Protein AF-A0A371QXQ5-F1 (afdb_monomer)

Nearest PDB structures (foldseek):
  4ghb-assembly1_B  TM=2.902E-01  e=1.988E-01  Bacteroides uniformis ATCC 8492
  3lk3-assembly1_A  TM=5.588E-01  e=7.566E+00  Gallus gallus
  3aae-assembly1_A  TM=5.038E-01  e=5.877E+00  Gallus gallus
  4mee-assembly1_A  TM=1.705E-01  e=3.295E-01  Escherichia coli
  4fso-assembly1_A  TM=1.965E-01  e=2.249E+00  Pseudomonas aeruginosa PAO1

pLDDT: mean 83.43, std 13.78, range [42.0, 98.06]

Foldseek 3Di:
DDQQDALAFDAWKWKKKKDWFDDPFWTKIKIKIWGWAADPQHIKIKIKIWMWIQGPNDIDIWIKIWIWGQHRLWIATQWMDTPPDIGGRGDIDQQPDPCQVVCLRRRSCLSVDDAQDKDKDKDKDWDADDPPVDGFIKIKIKMKIKTWHNDWDADDDPQRTWIWIKMWMWMWMATPVVRDIDTAAIKIKIFTAPPSRHTAKMFIDHHPDPHGSMMMGTPDID

Structure (mmCIF, N/CA/C/O backbone):
data_AF-A0A371QXQ5-F1
#
_entry.id   AF-A0A371QXQ5-F1
#
loop_
_atom_site.group_PDB
_atom_site.id
_atom_site.type_symbol
_atom_site.label_atom_id
_atom_site.label_alt_id
_atom_site.label_comp_id
_atom_site.label_asym_id
_atom_site.label_entity_id
_atom_site.label_seq_id
_atom_site.pdbx_PDB_ins_code
_atom_site.Cartn_x
_atom_site.Cartn_y
_atom_site.Cartn_z
_atom_site.occupancy
_atom_site.B_iso_or_equiv
_atom_site.auth_seq_id
_atom_site.auth_comp_id
_atom_site.auth_asym_id
_atom_site.auth_atom_id
_atom_site.pdbx_PDB_model_num
ATOM 1 N N . MET A 1 1 ? -6.451 6.568 27.702 1.00 42.00 1 MET A N 1
ATOM 2 C CA . MET A 1 1 ? -5.611 5.758 26.798 1.00 42.00 1 MET A CA 1
ATOM 3 C C . MET A 1 1 ? -6.518 5.346 25.650 1.00 42.00 1 MET A C 1
ATOM 5 O O . MET A 1 1 ? -7.451 4.596 25.894 1.00 42.00 1 MET A O 1
ATOM 9 N N . GLU A 1 2 ? -6.388 5.963 24.472 1.00 45.50 2 GLU A N 1
ATOM 10 C CA . GLU A 1 2 ? -7.263 5.625 23.336 1.00 45.50 2 GLU A CA 1
ATOM 11 C C . GLU A 1 2 ? -6.944 4.212 22.843 1.00 45.50 2 GLU A C 1
ATOM 13 O O . GLU A 1 2 ? -5.775 3.874 22.655 1.00 45.50 2 GLU A O 1
ATOM 18 N N . LEU A 1 3 ? -7.980 3.392 22.652 1.00 49.66 3 LEU A N 1
ATOM 19 C CA . LEU A 1 3 ? -7.846 2.043 22.115 1.00 49.66 3 LEU A CA 1
ATOM 20 C C . LEU A 1 3 ? -7.380 2.147 20.653 1.00 49.66 3 LEU A C 1
ATOM 22 O O . LEU A 1 3 ? -8.140 2.547 19.771 1.00 49.66 3 LEU A O 1
ATOM 26 N N . VAL A 1 4 ? -6.113 1.831 20.403 1.00 65.75 4 VAL A N 1
ATOM 27 C CA . VAL A 1 4 ? -5.584 1.651 19.047 1.00 65.75 4 VAL A CA 1
ATOM 28 C C . VAL A 1 4 ? -6.158 0.336 18.520 1.00 65.75 4 VAL A C 1
ATOM 30 O O . VAL A 1 4 ? -6.081 -0.680 19.213 1.00 65.75 4 VAL A O 1
ATOM 33 N N . ARG A 1 5 ? -6.784 0.351 17.335 1.00 77.44 5 ARG A N 1
ATOM 34 C CA . ARG A 1 5 ? -7.347 -0.876 16.747 1.00 77.44 5 ARG A CA 1
ATOM 35 C C . ARG A 1 5 ? -6.220 -1.858 16.445 1.00 77.44 5 ARG A C 1
ATOM 37 O O . ARG A 1 5 ? -5.103 -1.450 16.144 1.00 77.44 5 ARG A O 1
ATOM 44 N N . GLU A 1 6 ? -6.512 -3.149 16.478 1.00 81.25 6 GLU A N 1
ATOM 45 C CA . GLU A 1 6 ? -5.551 -4.145 16.015 1.00 81.25 6 GLU A CA 1
ATOM 46 C C . GLU A 1 6 ? -5.460 -4.121 14.477 1.00 81.25 6 GLU A C 1
ATOM 48 O O . GLU A 1 6 ? -6.477 -4.093 13.778 1.00 81.25 6 GLU A O 1
ATOM 53 N N . LEU A 1 7 ? -4.243 -4.137 13.935 1.00 82.69 7 LEU A N 1
ATOM 54 C CA . LEU A 1 7 ? -3.959 -4.416 12.536 1.00 82.69 7 LEU A CA 1
ATOM 55 C C . LEU A 1 7 ? -4.163 -5.913 12.307 1.00 82.69 7 LEU A C 1
ATOM 57 O O . LEU A 1 7 ? -3.250 -6.723 12.463 1.00 82.69 7 LEU A O 1
ATOM 61 N N . LYS A 1 8 ? -5.391 -6.258 11.936 1.00 87.00 8 LYS A N 1
ATOM 62 C CA . LYS A 1 8 ? -5.814 -7.621 11.639 1.00 87.00 8 LYS A CA 1
ATOM 63 C C . LYS A 1 8 ? -6.223 -7.712 10.164 1.00 87.00 8 LYS A C 1
ATOM 65 O O . LYS A 1 8 ? -7.371 -7.392 9.854 1.00 87.00 8 LYS A O 1
ATOM 70 N N . PRO A 1 9 ? -5.307 -8.101 9.256 1.00 88.81 9 PRO A N 1
ATOM 71 C CA . PRO A 1 9 ? -5.607 -8.242 7.836 1.00 88.81 9 PRO A CA 1
ATOM 72 C C . PRO A 1 9 ? -6.794 -9.179 7.613 1.00 88.81 9 PRO A C 1
ATOM 74 O O . PRO A 1 9 ? -6.905 -10.230 8.252 1.00 88.81 9 PRO A O 1
ATOM 77 N N . ARG A 1 10 ? -7.681 -8.818 6.687 1.00 91.56 10 ARG A N 1
ATOM 78 C CA . ARG A 1 10 ? -8.771 -9.703 6.283 1.00 91.56 10 ARG A CA 1
ATOM 79 C C . ARG A 1 10 ? -8.205 -10.805 5.386 1.00 91.56 10 ARG A C 1
ATOM 81 O O . ARG A 1 10 ? -7.589 -10.512 4.365 1.00 91.56 10 ARG A O 1
ATOM 88 N N . LEU A 1 11 ? -8.438 -12.061 5.762 1.00 94.62 11 LEU A N 1
ATOM 89 C CA . LEU A 1 11 ? -8.055 -13.220 4.951 1.00 94.62 11 LEU A CA 1
ATOM 90 C C . LEU A 1 11 ? -8.716 -13.161 3.575 1.00 94.62 11 LEU A C 1
ATOM 92 O O . LEU A 1 11 ? -9.830 -12.649 3.460 1.00 94.62 11 LEU A O 1
ATOM 96 N N . GLY A 1 12 ? -8.039 -13.712 2.576 1.00 95.12 12 GLY A N 1
ATOM 97 C CA . GLY A 1 12 ? -8.582 -13.819 1.230 1.00 95.12 12 GLY A CA 1
ATOM 98 C C . GLY A 1 12 ? -7.596 -13.418 0.150 1.00 95.12 12 GLY A C 1
ATOM 99 O O . GLY A 1 12 ? -6.404 -13.204 0.393 1.00 95.12 12 GLY A O 1
ATOM 100 N N . TYR A 1 13 ? -8.139 -13.319 -1.053 1.00 96.88 13 TYR A N 1
ATOM 101 C CA . TYR A 1 13 ? -7.414 -12.954 -2.258 1.00 96.88 13 TYR A CA 1
ATOM 102 C C . TYR A 1 13 ? -7.872 -11.578 -2.728 1.00 96.88 13 TYR A C 1
ATOM 104 O O . TYR A 1 13 ? -9.068 -11.295 -2.718 1.00 96.88 13 TYR A O 1
ATOM 112 N N . TYR A 1 14 ? -6.936 -10.719 -3.130 1.00 97.50 14 TYR A N 1
ATOM 113 C CA . TYR A 1 14 ? -7.230 -9.349 -3.553 1.00 97.50 14 TYR A CA 1
ATOM 114 C C . TYR A 1 14 ? -6.420 -8.988 -4.787 1.00 97.50 14 TYR A C 1
ATOM 116 O O . TYR A 1 14 ? -5.207 -9.190 -4.820 1.00 97.50 14 TYR A O 1
ATOM 124 N N . VAL A 1 15 ? -7.071 -8.388 -5.775 1.00 97.50 15 VAL A N 1
ATOM 125 C CA . VAL A 1 15 ? -6.422 -7.928 -7.001 1.00 97.50 15 VAL A CA 1
ATOM 126 C C . VAL A 1 15 ? -6.562 -6.428 -7.124 1.00 97.50 15 VAL A C 1
ATOM 128 O O . VAL A 1 15 ? -7.671 -5.889 -7.103 1.00 97.50 15 VAL A O 1
ATOM 131 N N . TYR A 1 16 ? -5.430 -5.775 -7.344 1.00 97.00 16 TYR A N 1
ATOM 132 C CA . TYR A 1 16 ? -5.349 -4.362 -7.644 1.00 97.00 16 TYR A CA 1
ATOM 133 C C . TYR A 1 16 ? -4.811 -4.116 -9.037 1.00 97.00 16 TYR A C 1
ATOM 135 O O . TYR A 1 16 ? -3.989 -4.879 -9.538 1.00 97.00 16 TYR A O 1
ATOM 143 N N . GLU A 1 17 ? -5.246 -3.015 -9.624 1.00 96.56 17 GLU A N 1
ATOM 144 C CA . GLU A 1 17 ? -4.855 -2.581 -10.957 1.00 96.56 17 GLU A CA 1
ATOM 145 C C . GLU A 1 17 ? -4.517 -1.093 -10.928 1.00 96.56 17 GLU A C 1
ATOM 147 O O . GLU A 1 17 ? -5.230 -0.297 -10.303 1.00 96.56 17 GLU A O 1
ATOM 152 N N . THR A 1 18 ? -3.436 -0.703 -11.599 1.00 94.62 18 THR A N 1
ATOM 153 C CA . THR A 1 18 ? -3.110 0.710 -11.805 1.00 94.62 18 THR A CA 1
ATOM 154 C C . THR A 1 18 ? -3.881 1.292 -12.994 1.00 94.62 18 THR A C 1
ATOM 156 O O . THR A 1 18 ? -4.227 0.607 -13.952 1.00 94.62 18 THR A O 1
ATOM 159 N N . SER A 1 19 ? -4.161 2.593 -12.979 1.00 93.06 19 SER A N 1
ATOM 160 C CA . SER A 1 19 ? -4.461 3.324 -14.213 1.00 93.06 19 SER A CA 1
ATOM 161 C C . SER A 1 19 ? -3.248 3.281 -15.145 1.00 93.06 19 SER A C 1
ATOM 163 O O . SER A 1 19 ? -2.126 3.300 -14.646 1.00 93.06 19 SER A O 1
ATOM 165 N N . LEU A 1 20 ? -3.451 3.327 -16.469 1.00 91.75 20 LEU A N 1
ATOM 166 C CA . LEU A 1 20 ? -2.345 3.403 -17.43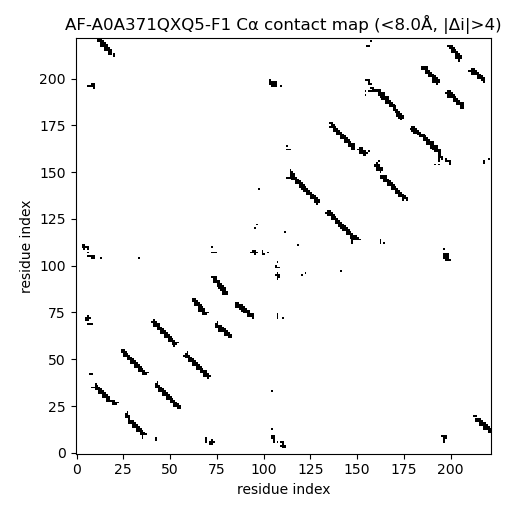3 1.00 91.75 20 LEU A CA 1
ATOM 167 C C . LEU A 1 20 ? -1.375 4.540 -17.081 1.00 91.75 20 LEU A C 1
ATOM 169 O O . LEU A 1 20 ? -1.741 5.717 -17.099 1.00 91.75 20 LEU A O 1
ATOM 173 N N . ILE A 1 21 ? -0.132 4.168 -16.801 1.00 88.56 21 ILE A N 1
ATOM 174 C CA . ILE A 1 21 ? 0.974 5.068 -16.505 1.00 88.56 21 ILE A CA 1
ATOM 175 C C . ILE A 1 21 ? 1.607 5.446 -17.840 1.00 88.56 21 ILE A C 1
ATOM 177 O O . ILE A 1 21 ? 2.048 4.587 -18.603 1.00 88.56 21 ILE A O 1
ATOM 181 N N . ARG A 1 22 ? 1.620 6.741 -18.154 1.00 87.00 22 ARG A N 1
ATOM 182 C CA . ARG A 1 22 ? 2.258 7.250 -19.373 1.00 87.00 22 ARG A CA 1
ATOM 183 C C . ARG A 1 22 ? 3.767 7.328 -19.157 1.00 87.00 22 ARG A C 1
ATOM 185 O O . ARG A 1 22 ? 4.214 7.976 -18.214 1.00 87.00 22 ARG A O 1
ATOM 192 N N . LEU A 1 23 ? 4.523 6.685 -20.040 1.00 84.75 23 LEU A N 1
ATOM 193 C CA . LEU A 1 23 ? 5.973 6.819 -20.143 1.00 84.75 23 LEU A CA 1
ATOM 194 C C . LEU A 1 23 ? 6.307 7.799 -21.277 1.00 84.75 23 LEU A C 1
ATOM 196 O O . LEU A 1 23 ? 5.422 8.207 -22.031 1.00 84.75 23 LEU A O 1
ATOM 200 N N . ALA A 1 24 ? 7.577 8.187 -21.402 1.00 86.56 24 ALA A N 1
ATOM 201 C CA . ALA A 1 24 ? 8.019 9.067 -22.488 1.00 86.56 24 ALA A CA 1
ATOM 202 C C . ALA A 1 24 ? 7.837 8.421 -23.878 1.00 86.56 24 ALA A C 1
ATOM 204 O O . ALA A 1 24 ? 7.519 9.107 -24.845 1.00 86.56 24 ALA A O 1
ATOM 205 N N . ASP A 1 25 ? 8.004 7.104 -23.949 1.00 89.00 25 ASP A N 1
ATOM 206 C CA . ASP A 1 25 ? 8.081 6.262 -25.148 1.00 89.00 25 ASP A CA 1
ATOM 207 C C . ASP A 1 25 ? 7.086 5.085 -25.114 1.00 89.00 25 ASP A C 1
ATOM 209 O O . ASP A 1 25 ? 7.159 4.149 -25.912 1.00 89.00 25 ASP A O 1
ATOM 213 N N . GLY A 1 26 ? 6.119 5.117 -24.194 1.00 91.38 26 GLY A N 1
ATOM 214 C CA . GLY A 1 26 ? 5.245 3.974 -23.990 1.00 91.38 26 GLY A CA 1
ATOM 215 C C . GLY A 1 26 ? 4.162 4.151 -22.941 1.00 91.38 26 GLY A C 1
ATOM 216 O O . GLY A 1 26 ? 3.843 5.251 -22.477 1.00 91.38 26 GLY A O 1
ATOM 217 N N . VAL A 1 27 ? 3.573 3.023 -22.566 1.00 93.56 27 VAL A N 1
ATOM 218 C CA . VAL A 1 27 ? 2.611 2.928 -21.469 1.00 93.56 27 VAL A CA 1
ATOM 219 C C . VAL A 1 27 ? 2.942 1.743 -20.584 1.00 93.56 27 VAL A C 1
ATOM 221 O O . VAL A 1 27 ? 3.387 0.703 -21.062 1.00 93.56 27 VAL A O 1
ATOM 224 N N . MET A 1 28 ? 2.687 1.903 -19.294 1.00 92.88 28 MET A N 1
ATOM 225 C CA . MET A 1 28 ? 2.824 0.853 -18.301 1.00 92.88 28 MET A CA 1
ATOM 226 C C . MET A 1 28 ? 1.505 0.647 -17.570 1.00 92.88 28 MET A C 1
ATOM 228 O O . MET A 1 28 ? 0.726 1.576 -17.358 1.00 92.88 28 MET A O 1
ATOM 232 N N . TYR A 1 29 ? 1.269 -0.590 -17.180 1.00 93.25 29 TYR A N 1
ATOM 233 C CA . TYR A 1 29 ? 0.157 -1.001 -16.353 1.00 93.25 29 TYR A CA 1
ATOM 234 C C . TYR A 1 29 ? 0.640 -2.085 -15.391 1.00 93.25 29 TYR A C 1
ATOM 236 O O . TYR A 1 29 ? 1.477 -2.911 -15.756 1.00 93.25 29 TYR A O 1
ATOM 244 N N . GLU A 1 30 ? 0.123 -2.092 -14.167 1.00 94.12 30 GLU A N 1
ATOM 245 C CA . GLU A 1 30 ? 0.499 -3.079 -13.164 1.00 94.12 30 GLU A CA 1
ATOM 246 C C . GLU A 1 30 ? -0.724 -3.735 -12.536 1.00 94.12 30 GLU A C 1
ATOM 248 O O . GLU A 1 30 ? -1.696 -3.061 -12.189 1.00 94.12 30 GLU A O 1
ATOM 253 N N . ARG A 1 31 ? -0.622 -5.049 -12.324 1.00 95.88 31 ARG A N 1
ATOM 254 C CA . ARG A 1 31 ? -1.603 -5.867 -11.611 1.00 95.88 31 ARG A CA 1
ATOM 255 C C . ARG A 1 31 ? -0.966 -6.457 -10.364 1.00 95.88 31 ARG A C 1
ATOM 257 O O . ARG A 1 31 ? 0.036 -7.161 -10.453 1.00 95.88 31 ARG A O 1
ATOM 264 N N . TRP A 1 32 ? -1.529 -6.162 -9.202 1.00 94.88 32 TRP A N 1
ATOM 265 C CA . TRP A 1 32 ? -0.974 -6.561 -7.916 1.00 94.88 32 TRP A CA 1
ATOM 266 C C . TRP A 1 32 ? -1.918 -7.562 -7.270 1.00 94.88 32 TRP A C 1
ATOM 268 O O . TRP A 1 32 ? -3.076 -7.258 -6.997 1.00 94.88 32 TRP A O 1
ATOM 278 N N . VAL A 1 33 ? -1.421 -8.762 -7.030 1.00 96.31 33 VAL A N 1
ATOM 279 C CA . VAL A 1 33 ? -2.199 -9.882 -6.520 1.00 96.31 33 VAL A CA 1
ATOM 280 C C . VAL A 1 33 ? -1.756 -10.177 -5.100 1.00 96.31 33 VAL A C 1
ATOM 282 O O . VAL A 1 33 ? -0.616 -10.569 -4.905 1.00 96.31 33 VAL A O 1
ATOM 285 N N . TYR A 1 34 ? -2.642 -10.020 -4.125 1.00 96.19 34 TYR A N 1
ATOM 286 C CA . TYR A 1 34 ? -2.383 -10.337 -2.726 1.00 96.19 34 TYR A CA 1
ATOM 287 C C . TYR A 1 34 ? -3.102 -11.616 -2.314 1.00 96.19 34 TYR A C 1
ATOM 289 O O . TYR A 1 34 ? -4.291 -11.778 -2.579 1.00 96.19 34 TYR A O 1
ATOM 297 N N . ASN A 1 35 ? -2.396 -12.472 -1.584 1.00 96.88 35 ASN A N 1
ATOM 298 C CA . ASN A 1 35 ? -2.952 -13.604 -0.860 1.00 96.88 35 ASN A CA 1
ATOM 299 C C . ASN A 1 35 ? -2.679 -13.421 0.635 1.00 96.88 35 ASN A C 1
ATOM 301 O O . ASN A 1 35 ? -1.523 -13.319 1.047 1.00 96.88 35 ASN A O 1
ATOM 305 N N . VAL A 1 36 ? -3.739 -13.362 1.438 1.00 96.06 36 VAL A N 1
ATOM 306 C CA . VAL A 1 36 ? -3.671 -13.141 2.884 1.00 96.06 36 VAL A CA 1
ATOM 307 C C . VAL A 1 36 ? -4.122 -14.404 3.602 1.00 96.06 36 VAL A C 1
ATOM 309 O O . VAL A 1 36 ? -5.290 -14.794 3.534 1.00 96.06 36 VAL A O 1
ATOM 312 N N . THR A 1 37 ? -3.202 -15.019 4.339 1.00 96.31 37 THR A N 1
ATOM 313 C CA . THR A 1 37 ? -3.430 -16.269 5.069 1.00 96.31 37 THR A CA 1
ATOM 314 C C . THR A 1 37 ? -3.096 -16.112 6.549 1.00 96.31 37 THR A C 1
ATOM 316 O O . THR A 1 37 ? -2.325 -15.237 6.945 1.00 96.31 37 THR A O 1
ATOM 319 N N . LYS A 1 38 ? -3.703 -16.948 7.395 1.00 94.94 38 LYS A N 1
ATOM 320 C CA . LYS A 1 38 ? -3.381 -17.007 8.823 1.00 94.94 38 LYS A CA 1
ATOM 321 C C . LYS A 1 38 ? -2.300 -18.058 9.054 1.00 94.94 38 LYS A C 1
ATOM 323 O O . LYS A 1 38 ? -2.403 -19.158 8.520 1.00 94.94 38 LYS A O 1
ATOM 328 N N . THR A 1 39 ? -1.318 -17.735 9.883 1.00 91.81 39 THR A N 1
ATOM 329 C CA . THR A 1 39 ? -0.274 -18.659 10.342 1.00 91.81 39 THR A CA 1
ATOM 330 C C . THR A 1 39 ? -0.288 -18.736 11.870 1.00 91.81 39 THR A C 1
ATOM 332 O O . THR A 1 39 ? -0.966 -17.946 12.532 1.00 91.81 39 THR A O 1
ATOM 335 N N . ASP A 1 40 ? 0.473 -19.665 12.452 1.00 85.94 40 ASP A N 1
ATOM 336 C CA . ASP A 1 40 ? 0.574 -19.806 13.914 1.00 85.94 40 ASP A CA 1
ATOM 337 C C . ASP A 1 40 ? 1.143 -18.546 14.595 1.00 85.94 40 ASP A C 1
ATOM 339 O O . ASP A 1 40 ? 0.841 -18.269 15.754 1.00 85.94 40 ASP A O 1
ATOM 343 N N . GLY A 1 41 ? 1.936 -17.755 13.862 1.00 82.25 41 GLY A N 1
ATOM 344 C CA . GLY A 1 41 ? 2.579 -16.535 14.352 1.00 82.25 41 GLY A CA 1
ATOM 345 C C . GLY A 1 41 ? 1.868 -15.225 13.999 1.00 82.25 41 GLY A C 1
ATOM 346 O O . GLY A 1 41 ? 2.333 -14.176 14.432 1.00 82.25 41 GLY A O 1
ATOM 347 N N . GLY A 1 42 ? 0.780 -15.243 13.219 1.00 90.81 42 GLY A N 1
ATOM 348 C CA . GLY A 1 42 ? 0.106 -14.024 12.758 1.00 90.81 42 GLY A CA 1
ATOM 349 C C . GLY A 1 42 ? -0.579 -14.191 11.402 1.00 90.81 42 GLY A C 1
ATOM 350 O O . GLY A 1 42 ? -1.331 -15.142 11.186 1.00 90.81 42 GLY A O 1
ATOM 351 N N . TYR A 1 43 ? -0.340 -13.248 10.489 1.00 93.19 43 TYR A N 1
ATOM 352 C CA . TYR A 1 43 ? -0.865 -13.285 9.120 1.00 93.19 43 TYR A CA 1
ATOM 353 C C . TYR A 1 43 ? 0.281 -13.221 8.119 1.00 93.19 43 TYR A C 1
ATOM 355 O O . TYR A 1 43 ? 1.083 -12.293 8.185 1.00 93.19 43 TYR A O 1
ATOM 363 N N . SER A 1 44 ? 0.342 -14.171 7.188 1.00 94.06 44 SER A N 1
ATOM 364 C CA . SER A 1 44 ? 1.229 -14.078 6.026 1.00 94.06 44 SER A CA 1
ATOM 365 C C . SER A 1 44 ? 0.488 -13.366 4.899 1.00 94.06 44 SER A C 1
ATOM 367 O O . SER A 1 44 ? -0.676 -13.667 4.611 1.00 94.06 44 SER A O 1
ATOM 369 N N . VAL A 1 45 ? 1.155 -12.396 4.285 1.00 93.69 45 VAL A N 1
ATOM 370 C CA . VAL A 1 45 ? 0.674 -11.689 3.105 1.00 93.69 45 VAL A CA 1
ATOM 371 C C . VAL A 1 45 ? 1.693 -11.896 2.002 1.00 93.69 45 VAL A C 1
ATOM 373 O O . VAL A 1 45 ? 2.833 -11.468 2.131 1.00 93.69 45 VAL A O 1
ATOM 376 N N . VAL A 1 46 ? 1.280 -12.516 0.906 1.00 94.25 46 VAL A N 1
ATOM 377 C CA . VAL A 1 46 ? 2.114 -12.672 -0.288 1.00 94.25 46 VAL A CA 1
ATOM 378 C C . VAL A 1 46 ? 1.545 -11.782 -1.378 1.00 94.25 46 VAL A C 1
ATOM 380 O O . VAL A 1 46 ? 0.360 -11.893 -1.691 1.00 94.25 46 VAL A O 1
ATOM 383 N N . ARG A 1 47 ? 2.366 -10.908 -1.965 1.00 93.31 47 ARG A N 1
ATOM 384 C CA . ARG A 1 47 ? 2.013 -10.137 -3.161 1.00 93.31 47 ARG A CA 1
ATOM 385 C C . ARG A 1 47 ? 2.782 -10.662 -4.353 1.00 93.31 47 ARG A C 1
ATOM 387 O O . ARG A 1 47 ? 4.002 -10.744 -4.303 1.00 93.31 47 ARG A O 1
ATOM 394 N N . THR A 1 48 ? 2.089 -10.893 -5.456 1.00 94.12 48 THR A N 1
ATOM 395 C CA . THR A 1 48 ? 2.696 -10.988 -6.780 1.00 94.12 48 THR A CA 1
ATOM 396 C C . THR A 1 48 ? 2.363 -9.727 -7.566 1.00 94.12 48 THR A C 1
ATOM 398 O O . THR A 1 48 ? 1.197 -9.438 -7.836 1.00 94.12 48 THR A O 1
ATOM 401 N N . LEU A 1 49 ? 3.386 -8.955 -7.907 1.00 92.44 49 LEU A N 1
ATOM 402 C CA . LEU A 1 49 ? 3.304 -7.796 -8.783 1.00 92.44 49 LEU A CA 1
ATOM 403 C C . LEU A 1 49 ? 3.579 -8.247 -10.215 1.00 92.44 49 LEU A C 1
ATOM 405 O O . LEU A 1 49 ? 4.637 -8.811 -10.476 1.00 92.44 49 LEU A O 1
ATOM 409 N N . TYR A 1 50 ? 2.658 -7.970 -11.130 1.00 93.38 50 TYR A N 1
ATOM 410 C CA . TYR A 1 50 ? 2.855 -8.109 -12.568 1.00 93.38 50 TYR A CA 1
ATOM 411 C C . TYR A 1 50 ? 2.927 -6.720 -13.192 1.00 93.38 50 TYR A C 1
ATOM 413 O O . TYR A 1 50 ? 1.985 -5.940 -13.050 1.00 93.38 50 TYR A O 1
ATOM 421 N N . SER A 1 51 ? 4.007 -6.430 -13.909 1.00 91.81 51 SER A N 1
ATOM 422 C CA . SER A 1 51 ? 4.184 -5.174 -14.639 1.00 91.81 51 SER A CA 1
ATOM 423 C C . SER A 1 51 ? 4.178 -5.463 -16.136 1.00 91.81 51 SER A C 1
ATOM 425 O O . SER A 1 51 ? 4.950 -6.292 -16.618 1.00 91.81 51 SER A O 1
ATOM 427 N N . PHE A 1 52 ? 3.309 -4.772 -16.866 1.00 93.06 52 PHE A N 1
ATOM 428 C CA . PHE A 1 52 ? 3.153 -4.875 -18.313 1.00 93.06 52 PHE A CA 1
ATOM 429 C C . PHE A 1 52 ? 3.498 -3.525 -18.933 1.00 93.06 52 PHE A C 1
ATOM 431 O O . PHE A 1 52 ? 2.895 -2.506 -18.593 1.00 93.06 52 PHE A O 1
ATOM 438 N N . MET A 1 53 ? 4.461 -3.507 -19.844 1.00 93.06 53 MET A N 1
ATOM 439 C CA . MET A 1 53 ? 4.930 -2.299 -20.518 1.00 93.06 53 MET A CA 1
ATOM 440 C C . MET A 1 53 ? 4.840 -2.476 -22.027 1.00 93.06 53 MET A C 1
ATOM 442 O O . MET A 1 53 ? 5.264 -3.497 -22.560 1.00 93.06 53 MET A O 1
ATOM 446 N N . LEU A 1 54 ? 4.324 -1.462 -22.716 1.00 92.00 54 LEU A N 1
ATOM 447 C CA . LEU A 1 54 ? 4.372 -1.350 -24.168 1.00 92.00 54 LEU A CA 1
ATOM 448 C C . LEU A 1 54 ? 5.264 -0.162 -24.522 1.00 92.00 54 LEU A C 1
ATOM 450 O O . LEU A 1 54 ? 4.855 0.982 -24.323 1.00 92.00 54 LEU A O 1
ATOM 454 N N . ILE A 1 55 ? 6.461 -0.443 -25.032 1.00 90.69 55 ILE A N 1
ATOM 455 C CA . ILE A 1 55 ? 7.481 0.551 -25.399 1.00 90.69 55 ILE A CA 1
ATOM 456 C C . ILE A 1 55 ? 7.911 0.267 -26.835 1.00 90.69 55 ILE A C 1
ATOM 458 O O . ILE A 1 55 ? 8.182 -0.886 -27.174 1.00 90.69 55 ILE A O 1
ATOM 462 N N . ASP A 1 56 ? 7.915 1.287 -27.695 1.00 87.88 56 ASP A N 1
ATOM 463 C CA . ASP A 1 56 ? 8.292 1.164 -29.114 1.00 87.88 56 ASP A CA 1
ATOM 464 C C . ASP A 1 56 ? 7.601 -0.007 -29.850 1.00 87.88 56 ASP A C 1
ATOM 466 O O . ASP A 1 56 ? 8.193 -0.723 -30.661 1.00 87.88 56 ASP A O 1
ATOM 470 N N . GLY A 1 57 ? 6.325 -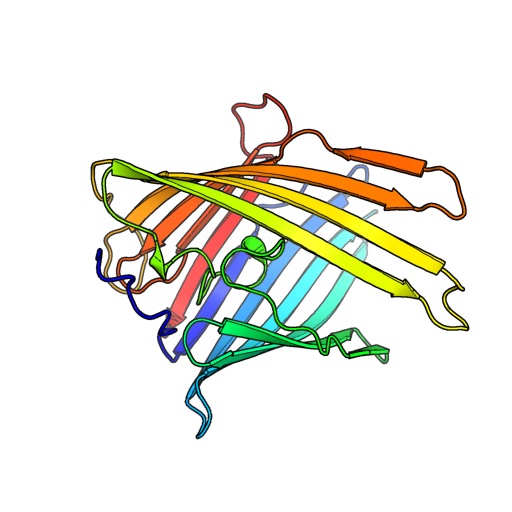0.249 -29.530 1.00 84.56 57 GLY A N 1
ATOM 471 C CA . GLY A 1 57 ? 5.529 -1.333 -30.119 1.00 84.56 57 GLY A CA 1
ATOM 472 C C . GLY A 1 57 ? 5.881 -2.744 -29.627 1.00 84.56 57 GLY A C 1
ATOM 473 O O . GLY A 1 57 ? 5.372 -3.719 -30.180 1.00 84.56 57 GLY A O 1
ATOM 474 N N . ARG A 1 58 ? 6.724 -2.880 -28.596 1.00 88.75 58 ARG A N 1
ATOM 475 C CA . ARG A 1 58 ? 7.109 -4.160 -27.986 1.00 88.75 58 ARG A CA 1
ATOM 476 C C . ARG A 1 58 ? 6.541 -4.293 -26.581 1.00 88.75 58 ARG A C 1
ATOM 478 O O . ARG A 1 58 ? 6.625 -3.367 -25.778 1.00 88.75 58 ARG A O 1
ATOM 485 N N . TRP A 1 59 ? 6.008 -5.474 -26.285 1.00 88.62 59 TRP A N 1
ATOM 486 C CA . TRP A 1 59 ? 5.577 -5.825 -24.938 1.00 88.62 59 TRP A CA 1
ATOM 487 C C . TRP A 1 59 ? 6.756 -6.329 -24.110 1.00 88.62 59 TRP A C 1
ATOM 489 O O . TRP A 1 59 ? 7.457 -7.258 -24.515 1.00 88.62 59 TRP A O 1
ATOM 499 N N . LEU A 1 60 ? 6.943 -5.725 -22.943 1.00 88.12 60 LEU A N 1
ATOM 500 C CA . LEU A 1 60 ? 7.863 -6.157 -21.902 1.00 88.12 60 LEU A CA 1
ATOM 501 C C . LEU A 1 60 ? 7.048 -6.483 -20.656 1.00 88.12 60 LEU A C 1
ATOM 503 O O . LEU A 1 60 ? 6.225 -5.679 -20.221 1.00 88.12 60 LEU A O 1
ATOM 507 N N . ASN A 1 61 ? 7.301 -7.652 -20.076 1.00 88.44 61 ASN A N 1
ATOM 508 C CA . ASN A 1 61 ? 6.595 -8.121 -18.893 1.00 88.44 61 ASN A CA 1
ATOM 509 C C . ASN A 1 61 ? 7.604 -8.417 -17.788 1.00 88.44 61 ASN A C 1
ATOM 511 O O . ASN A 1 61 ? 8.659 -8.997 -18.046 1.00 88.44 61 ASN A O 1
ATOM 515 N N . GLY A 1 62 ? 7.264 -8.038 -16.564 1.00 85.75 62 GLY A N 1
ATOM 516 C CA . GLY A 1 62 ? 8.039 -8.337 -15.370 1.00 85.75 62 GLY A CA 1
ATOM 517 C C . GLY A 1 62 ? 7.140 -8.854 -14.259 1.00 85.75 62 GLY A C 1
ATOM 518 O O . GLY A 1 62 ? 5.941 -8.568 -14.230 1.00 85.75 62 GLY A O 1
ATOM 519 N N . SER A 1 63 ? 7.729 -9.609 -13.337 1.00 91.00 63 SER A N 1
ATOM 520 C CA . SER A 1 63 ? 7.042 -10.029 -12.123 1.00 91.00 63 SER A CA 1
ATOM 521 C C . SER A 1 63 ? 7.954 -9.964 -10.910 1.00 91.00 63 SER A C 1
ATOM 523 O O . SER A 1 63 ? 9.116 -10.371 -10.990 1.00 91.00 63 SER A O 1
ATOM 525 N N . ALA A 1 64 ? 7.397 -9.526 -9.786 1.00 87.88 64 ALA A N 1
ATOM 526 C CA . ALA A 1 64 ? 8.037 -9.587 -8.482 1.00 87.88 64 ALA A CA 1
ATOM 527 C C . ALA A 1 64 ? 7.114 -10.268 -7.466 1.00 87.88 64 ALA A C 1
ATOM 529 O O . ALA A 1 64 ? 5.891 -10.148 -7.553 1.00 87.88 64 ALA A O 1
ATOM 530 N N . VAL A 1 65 ? 7.695 -10.990 -6.512 1.00 88.88 65 VAL A N 1
ATOM 531 C CA . VAL A 1 65 ? 6.970 -11.612 -5.402 1.00 88.88 65 VAL A CA 1
ATOM 532 C C . VAL A 1 65 ? 7.523 -11.087 -4.095 1.00 88.88 65 VAL A C 1
ATOM 534 O O . VAL A 1 65 ? 8.715 -11.208 -3.837 1.00 88.88 65 VAL A O 1
ATOM 537 N N . ASP A 1 66 ? 6.651 -10.557 -3.256 1.00 88.56 66 ASP A N 1
ATOM 538 C CA . ASP A 1 66 ? 6.993 -10.048 -1.938 1.00 88.56 66 ASP A CA 1
ATOM 539 C C . ASP A 1 66 ? 6.216 -10.815 -0.877 1.00 88.56 66 ASP A C 1
ATOM 541 O O . ASP A 1 66 ? 5.024 -11.086 -1.045 1.00 88.56 66 ASP A O 1
ATOM 545 N N . GLU A 1 67 ? 6.880 -11.135 0.227 1.00 88.62 67 GLU A N 1
ATOM 546 C CA . GLU A 1 67 ? 6.236 -11.760 1.377 1.00 88.62 67 GLU A CA 1
ATOM 547 C C . GLU A 1 67 ? 6.369 -10.879 2.616 1.00 88.62 67 GLU A C 1
ATOM 549 O O . GLU A 1 67 ? 7.470 -10.463 2.984 1.00 88.62 67 GLU A O 1
ATOM 554 N N . TRP A 1 68 ? 5.246 -10.634 3.287 1.00 89.00 68 TRP A N 1
ATOM 555 C CA . TRP A 1 68 ? 5.186 -9.967 4.580 1.00 89.00 68 TRP A CA 1
ATOM 556 C C . TRP A 1 68 ? 4.550 -10.859 5.635 1.00 89.00 68 TRP A C 1
ATOM 558 O O . TRP A 1 68 ? 3.676 -11.678 5.358 1.00 89.00 68 TRP A O 1
ATOM 568 N N . LEU A 1 69 ? 4.925 -10.602 6.881 1.00 88.94 69 LEU A N 1
ATOM 569 C CA . LEU A 1 69 ? 4.280 -1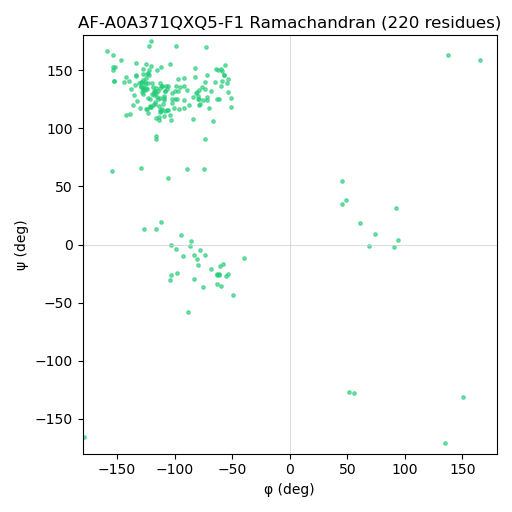1.141 8.062 1.00 88.94 69 LEU A CA 1
ATOM 570 C C . LEU A 1 69 ? 3.697 -9.994 8.892 1.00 88.94 69 LEU A C 1
ATOM 572 O O . LEU A 1 69 ? 4.379 -9.008 9.169 1.00 88.94 69 LEU A O 1
ATOM 576 N N . VAL A 1 70 ? 2.442 -10.126 9.316 1.00 88.19 70 VAL A N 1
ATOM 577 C CA . VAL A 1 70 ? 1.788 -9.196 10.242 1.00 88.19 70 VAL A CA 1
ATOM 578 C C . VAL A 1 70 ? 1.619 -9.874 11.598 1.00 88.19 70 VAL A C 1
ATOM 580 O O . VAL A 1 70 ? 0.868 -10.843 11.720 1.00 88.19 70 VAL A O 1
ATOM 583 N N . VAL A 1 71 ? 2.307 -9.354 12.618 1.00 86.94 71 VAL A N 1
ATOM 584 C CA . VAL A 1 71 ? 2.319 -9.885 13.994 1.00 86.94 71 VAL A CA 1
ATOM 585 C C . VAL A 1 71 ? 2.175 -8.732 14.978 1.00 86.94 71 VAL A C 1
ATOM 587 O O . VAL A 1 71 ? 2.943 -7.779 14.903 1.00 86.94 71 VAL A O 1
ATOM 590 N N . ASN A 1 72 ? 1.231 -8.804 15.921 1.00 82.31 72 ASN A N 1
ATOM 591 C CA . ASN A 1 72 ? 1.085 -7.826 17.012 1.00 82.31 72 ASN A CA 1
ATOM 592 C C . ASN A 1 72 ? 1.180 -6.354 16.543 1.00 82.31 72 ASN A C 1
ATOM 594 O O . ASN A 1 72 ? 2.021 -5.592 17.024 1.00 82.31 72 ASN A O 1
ATOM 598 N N . ASN A 1 73 ? 0.355 -5.950 15.571 1.00 79.38 73 ASN A N 1
ATOM 599 C CA . ASN A 1 73 ? 0.356 -4.600 14.971 1.00 79.38 73 ASN A CA 1
ATOM 600 C C . ASN A 1 73 ? 1.651 -4.175 14.262 1.00 79.38 73 ASN A C 1
ATOM 602 O O . ASN A 1 73 ? 1.866 -2.987 14.020 1.00 79.38 73 ASN A O 1
ATOM 606 N N . THR A 1 74 ? 2.503 -5.132 13.917 1.00 79.69 74 THR A N 1
ATOM 607 C CA . THR A 1 74 ? 3.780 -4.901 13.247 1.00 79.69 74 THR A CA 1
ATOM 608 C C . THR A 1 74 ? 3.776 -5.596 11.898 1.00 79.69 74 THR A C 1
ATOM 610 O O . THR A 1 74 ? 3.352 -6.746 11.805 1.00 79.69 74 THR A O 1
ATOM 613 N N . VAL A 1 75 ? 4.251 -4.903 10.864 1.00 82.56 75 VAL A N 1
ATOM 614 C CA . VAL A 1 75 ? 4.446 -5.471 9.528 1.00 82.56 75 VAL A CA 1
ATOM 615 C C . VAL A 1 75 ? 5.932 -5.763 9.358 1.00 82.56 75 VAL A C 1
ATOM 617 O O . VAL A 1 75 ? 6.785 -4.930 9.648 1.00 82.56 75 VAL A O 1
ATOM 620 N N . ILE A 1 76 ? 6.261 -6.964 8.916 1.00 81.44 76 ILE A N 1
ATOM 621 C CA . ILE A 1 76 ? 7.633 -7.401 8.680 1.00 81.44 76 ILE A CA 1
ATOM 622 C C . ILE A 1 76 ? 7.703 -7.793 7.216 1.00 81.44 76 ILE A C 1
ATOM 624 O O . ILE A 1 76 ? 6.989 -8.698 6.802 1.00 81.44 76 ILE A O 1
ATOM 628 N N . TRP A 1 77 ? 8.532 -7.117 6.430 1.00 80.81 77 TRP A N 1
ATOM 629 C CA . TRP A 1 77 ? 8.843 -7.579 5.081 1.00 80.81 77 TRP A CA 1
ATOM 630 C C . TRP A 1 77 ? 9.890 -8.682 5.207 1.00 80.81 77 TRP A C 1
ATOM 632 O O . TRP A 1 77 ? 10.897 -8.481 5.865 1.00 80.81 77 TRP A O 1
ATOM 642 N N . LEU A 1 78 ? 9.646 -9.869 4.663 1.00 80.88 78 LEU A N 1
ATOM 643 C CA . LEU A 1 78 ? 10.590 -10.981 4.765 1.00 80.88 78 LEU A CA 1
ATOM 644 C C . LEU A 1 78 ? 11.586 -10.936 3.609 1.00 80.88 78 LEU A C 1
ATOM 646 O O . LEU A 1 78 ? 12.799 -10.829 3.815 1.00 80.88 78 LEU A O 1
ATOM 650 N N . HIS A 1 79 ? 11.074 -10.979 2.383 1.00 75.69 79 HIS A N 1
ATOM 651 C CA . HIS A 1 79 ? 11.893 -10.936 1.182 1.00 75.69 79 HIS A CA 1
ATOM 652 C C . HIS A 1 79 ? 11.116 -10.475 -0.052 1.00 75.69 79 HIS A C 1
ATOM 654 O O . HIS A 1 79 ? 9.884 -10.447 -0.065 1.00 75.69 79 HIS A O 1
ATOM 660 N N . SER A 1 80 ? 11.873 -10.155 -1.099 1.00 82.12 80 SER A N 1
ATOM 661 C CA . SER A 1 80 ? 11.397 -9.868 -2.447 1.00 82.12 80 SER A CA 1
ATOM 662 C C . SER A 1 80 ? 12.144 -10.735 -3.458 1.00 82.12 80 SER A C 1
ATOM 664 O O . SER A 1 80 ? 13.366 -10.871 -3.381 1.00 82.12 80 SER A O 1
ATOM 666 N N . ILE A 1 81 ? 11.424 -11.335 -4.398 1.00 82.06 81 ILE A N 1
ATOM 667 C CA . ILE A 1 81 ? 11.965 -12.152 -5.486 1.00 82.06 81 ILE A CA 1
ATOM 668 C C . ILE A 1 81 ? 11.641 -11.449 -6.800 1.00 82.06 81 ILE A C 1
ATOM 670 O O . ILE A 1 81 ? 10.497 -11.071 -7.034 1.00 82.06 81 ILE A O 1
ATOM 674 N N . THR A 1 82 ? 12.627 -11.265 -7.675 1.00 81.19 82 THR A N 1
ATOM 675 C CA . THR A 1 82 ? 12.441 -10.699 -9.022 1.00 81.19 82 THR A CA 1
ATOM 676 C C . THR A 1 82 ? 13.353 -11.432 -10.001 1.00 81.19 82 THR A C 1
ATOM 678 O O . THR A 1 82 ? 14.576 -11.309 -9.922 1.00 81.19 82 THR A O 1
ATOM 681 N N . GLY A 1 83 ? 12.770 -12.212 -10.918 1.00 76.38 83 GLY A N 1
ATOM 682 C CA . GLY A 1 83 ? 13.535 -13.143 -11.756 1.00 76.38 83 GLY A CA 1
ATOM 683 C C . GLY A 1 83 ? 14.352 -14.111 -10.894 1.00 76.38 83 GLY A C 1
ATOM 684 O O . GLY A 1 83 ? 13.819 -14.693 -9.953 1.00 76.38 83 GLY A O 1
ATOM 685 N N . ASP A 1 84 ? 15.652 -14.216 -11.167 1.00 71.75 84 ASP A N 1
ATOM 686 C CA . ASP A 1 84 ? 16.582 -15.061 -10.401 1.00 71.75 84 ASP A CA 1
ATOM 687 C C . ASP A 1 84 ? 17.165 -14.367 -9.151 1.00 71.75 84 ASP A C 1
ATOM 689 O O . ASP A 1 84 ? 18.020 -14.923 -8.462 1.00 71.75 84 ASP A O 1
ATOM 693 N N . SER A 1 85 ? 16.747 -13.130 -8.854 1.00 56.31 85 SER A N 1
ATOM 694 C CA . SER A 1 85 ? 17.270 -12.346 -7.727 1.00 56.31 85 SER A CA 1
ATOM 695 C C . SER A 1 85 ? 16.366 -12.450 -6.497 1.00 56.31 85 SER A C 1
ATOM 697 O O . SER A 1 85 ? 15.159 -12.232 -6.596 1.00 56.31 85 SER A O 1
ATOM 699 N N . LEU A 1 86 ? 16.964 -12.709 -5.328 1.00 66.44 86 LEU A N 1
ATOM 700 C CA . LEU A 1 86 ? 16.314 -12.686 -4.013 1.00 66.44 86 LEU A CA 1
ATOM 701 C C . LEU A 1 86 ? 16.914 -11.570 -3.151 1.00 66.44 86 LEU A C 1
ATOM 703 O O . LEU A 1 86 ? 18.123 -11.530 -2.920 1.00 66.44 86 LEU A O 1
ATOM 707 N N . TRP A 1 87 ? 16.052 -10.716 -2.613 1.00 59.09 87 TRP A N 1
ATOM 708 C CA . TRP A 1 87 ? 16.392 -9.654 -1.675 1.00 59.09 87 TRP A CA 1
ATOM 709 C C . TRP A 1 87 ? 15.775 -9.978 -0.316 1.00 59.09 87 TRP A C 1
ATOM 711 O O . TRP A 1 87 ? 14.556 -10.012 -0.177 1.00 59.09 87 TRP A O 1
ATOM 721 N N . VAL A 1 88 ? 16.602 -10.240 0.697 1.00 61.88 88 VAL A N 1
ATOM 722 C CA . VAL A 1 88 ? 16.125 -10.508 2.062 1.00 61.88 88 VAL A CA 1
ATOM 723 C C . VAL A 1 88 ? 16.076 -9.196 2.836 1.00 61.88 88 VAL A C 1
ATOM 725 O O . VAL A 1 88 ? 17.101 -8.554 3.064 1.00 61.88 88 VAL A O 1
ATOM 728 N N . HIS A 1 89 ? 14.878 -8.810 3.261 1.00 56.94 89 HIS A N 1
ATOM 729 C CA . HIS A 1 89 ? 14.602 -7.538 3.917 1.00 56.94 89 HIS A CA 1
ATOM 730 C C . HIS A 1 89 ? 14.376 -7.761 5.411 1.00 56.94 89 HIS A C 1
ATOM 732 O O . HIS A 1 89 ? 13.335 -7.412 5.926 1.00 56.94 89 HIS A O 1
ATOM 738 N N . ASN A 1 90 ? 15.323 -8.353 6.144 1.00 52.56 90 ASN A N 1
ATOM 739 C CA . ASN A 1 90 ? 15.104 -8.682 7.561 1.00 52.56 90 ASN A CA 1
ATOM 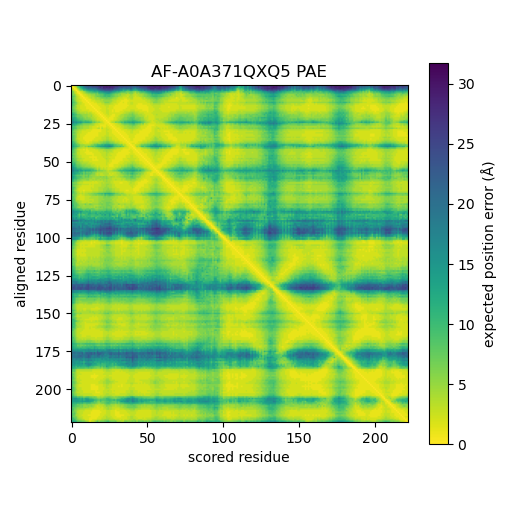740 C C . ASN A 1 90 ? 15.162 -7.441 8.483 1.00 52.56 90 ASN A C 1
ATOM 742 O O . ASN A 1 90 ? 16.069 -7.292 9.303 1.00 52.56 90 ASN A O 1
ATOM 746 N N . TYR A 1 91 ? 14.213 -6.521 8.323 1.00 58.78 91 TYR A N 1
ATOM 747 C CA . TYR A 1 91 ? 13.996 -5.385 9.201 1.00 58.78 91 TYR A CA 1
ATOM 748 C C . TYR A 1 91 ? 12.512 -5.246 9.534 1.00 58.78 91 TYR A C 1
ATOM 750 O O . TYR A 1 91 ? 11.615 -5.522 8.740 1.00 58.78 91 TYR A O 1
ATOM 758 N N . THR A 1 92 ? 12.250 -4.816 10.761 1.00 54.81 92 THR A N 1
ATOM 759 C CA . THR A 1 92 ? 10.894 -4.581 11.238 1.00 54.81 92 THR A CA 1
ATOM 760 C C . THR A 1 92 ? 10.396 -3.247 10.708 1.00 54.81 92 THR A C 1
ATOM 762 O O . THR A 1 92 ? 10.956 -2.195 11.030 1.00 54.81 92 THR A O 1
ATOM 765 N N . GLU A 1 93 ? 9.310 -3.269 9.943 1.00 55.50 93 GLU A N 1
ATOM 766 C CA . GLU A 1 93 ? 8.595 -2.052 9.606 1.00 55.50 93 GLU A CA 1
ATOM 767 C C . GLU A 1 93 ? 7.644 -1.726 10.752 1.00 55.50 93 GLU A C 1
ATOM 769 O O . GLU A 1 93 ? 6.638 -2.395 11.001 1.00 55.50 93 GLU A O 1
ATOM 774 N N . ARG A 1 94 ? 7.984 -0.677 11.510 1.00 52.47 94 ARG A N 1
ATOM 775 C CA . ARG A 1 94 ? 7.013 -0.122 12.452 1.00 52.47 94 ARG A CA 1
ATOM 776 C C . ARG A 1 94 ? 5.762 0.274 11.671 1.00 52.47 94 ARG A C 1
ATOM 778 O O . ARG A 1 94 ? 5.893 0.717 10.524 1.00 52.47 94 ARG A O 1
ATOM 785 N N . PRO A 1 95 ? 4.571 0.144 12.279 1.00 44.72 95 PRO A N 1
ATOM 786 C CA . PRO A 1 95 ? 3.358 0.590 11.634 1.00 44.72 95 PRO A CA 1
ATOM 787 C C . PRO A 1 95 ? 3.570 2.033 11.170 1.00 44.72 95 PRO A C 1
ATOM 789 O O . PRO A 1 95 ? 3.999 2.884 11.947 1.00 44.72 95 PRO A O 1
ATOM 792 N N . ILE A 1 96 ? 3.321 2.257 9.881 1.00 49.59 96 ILE A N 1
ATOM 793 C CA . ILE A 1 96 ? 3.397 3.522 9.136 1.00 49.59 96 ILE A CA 1
ATOM 794 C C . ILE A 1 96 ? 4.756 3.829 8.439 1.00 49.59 96 ILE A C 1
ATOM 796 O O . ILE A 1 96 ? 5.133 4.985 8.265 1.00 49.59 96 ILE A O 1
ATOM 800 N N . SER A 1 97 ? 5.500 2.811 7.997 1.00 44.44 97 SER A N 1
ATOM 801 C CA . SER A 1 97 ? 6.690 2.955 7.130 1.00 44.44 97 SER A CA 1
ATOM 802 C C . SER A 1 97 ? 6.354 3.336 5.667 1.00 44.44 97 SER A C 1
ATOM 804 O O . SER A 1 97 ? 5.205 3.267 5.229 1.00 44.44 97 SER A O 1
ATOM 806 N N . MET A 1 98 ? 7.407 3.674 4.899 1.00 43.22 98 MET A N 1
ATOM 807 C CA . MET A 1 98 ? 7.521 4.067 3.466 1.00 43.22 98 MET A CA 1
ATOM 808 C C . MET A 1 98 ? 6.661 3.319 2.435 1.00 43.22 98 MET A C 1
ATOM 810 O O . MET A 1 98 ? 6.599 3.715 1.270 1.00 43.22 98 MET A O 1
ATOM 814 N N . ASN A 1 99 ? 6.059 2.226 2.870 1.00 54.12 99 ASN A N 1
ATOM 815 C CA . ASN A 1 99 ? 5.519 1.121 2.112 1.00 54.12 99 ASN A CA 1
ATOM 816 C C . ASN A 1 99 ? 3.987 1.066 2.198 1.00 54.12 99 ASN A C 1
ATOM 818 O O . ASN A 1 99 ? 3.380 0.044 1.894 1.00 54.12 99 ASN A O 1
ATOM 822 N N . CYS A 1 100 ? 3.339 2.174 2.565 1.00 53.00 100 CYS A N 1
ATOM 823 C CA . CYS A 1 100 ? 1.880 2.298 2.618 1.00 53.00 100 CYS A CA 1
ATOM 824 C C . CYS A 1 100 ? 1.177 1.957 1.293 1.00 53.00 100 CYS A C 1
ATOM 826 O O . CYS A 1 100 ? 0.045 1.482 1.324 1.00 53.00 100 CYS A O 1
ATOM 828 N N . LEU A 1 101 ? 1.852 2.127 0.151 1.00 62.53 101 LEU A N 1
ATOM 829 C CA . LEU A 1 101 ? 1.377 1.595 -1.127 1.00 62.53 101 LEU A CA 1
ATOM 830 C C . LEU A 1 101 ? 1.592 0.087 -1.243 1.00 62.53 101 LEU A C 1
ATOM 832 O O . LEU A 1 101 ? 0.750 -0.590 -1.801 1.00 62.53 101 LEU A O 1
ATOM 836 N N . SER A 1 102 ? 2.689 -0.460 -0.720 1.00 66.56 102 SER A N 1
ATOM 837 C CA . SER A 1 102 ? 3.074 -1.861 -0.931 1.00 66.56 102 SER A CA 1
ATOM 838 C C . SER A 1 102 ? 2.161 -2.889 -0.255 1.00 66.56 102 SER A C 1
ATOM 840 O O . SER A 1 102 ? 2.110 -4.027 -0.716 1.00 66.56 102 SER A O 1
ATOM 842 N N . LEU A 1 103 ? 1.398 -2.502 0.776 1.00 84.75 103 LEU A N 1
ATOM 843 C CA . LEU A 1 103 ? 0.523 -3.409 1.526 1.00 84.75 103 LEU A CA 1
ATOM 844 C C . LEU A 1 103 ? -0.908 -2.863 1.656 1.00 84.75 103 LEU A C 1
ATOM 846 O O . LEU A 1 103 ? -1.387 -2.563 2.747 1.00 84.75 103 LEU A O 1
ATOM 850 N N . LEU A 1 104 ? -1.610 -2.753 0.526 1.00 91.44 104 LEU A N 1
ATOM 851 C CA . LEU A 1 104 ? -2.976 -2.205 0.450 1.00 91.44 104 LEU A CA 1
ATOM 852 C C . LEU A 1 104 ? -4.023 -3.030 1.220 1.00 91.44 104 LEU A C 1
ATOM 854 O O . LEU A 1 104 ? -5.027 -2.494 1.677 1.00 91.44 104 LEU A O 1
ATOM 858 N N . VAL A 1 105 ? -3.782 -4.327 1.408 1.00 92.62 105 VAL A N 1
ATOM 859 C CA . VAL A 1 105 ? -4.675 -5.236 2.155 1.00 92.62 105 VAL A CA 1
ATOM 860 C C . VAL A 1 105 ? -4.516 -5.143 3.676 1.00 92.62 105 VAL A C 1
ATOM 862 O O . VAL A 1 105 ? -5.332 -5.687 4.419 1.00 92.62 105 VAL A O 1
ATOM 865 N N . ALA A 1 106 ? -3.460 -4.474 4.143 1.00 88.06 106 ALA A N 1
ATOM 866 C CA . ALA A 1 106 ? -3.160 -4.275 5.555 1.00 88.06 106 ALA A CA 1
ATOM 867 C C . ALA A 1 106 ? -2.315 -3.003 5.744 1.00 88.06 106 ALA A C 1
ATOM 869 O O . ALA A 1 106 ? -1.158 -3.085 6.170 1.00 88.06 106 ALA A O 1
ATOM 870 N N . PRO A 1 107 ? -2.858 -1.817 5.406 1.00 87.44 107 PRO A N 1
ATOM 871 C CA . PRO A 1 107 ? -2.098 -0.586 5.431 1.00 87.44 107 PRO A CA 1
ATOM 872 C C . PRO A 1 107 ? -1.629 -0.325 6.871 1.00 87.44 107 PRO A C 1
ATOM 874 O O . PRO A 1 107 ? -2.453 -0.255 7.786 1.00 87.44 107 PRO A O 1
ATOM 877 N N . PRO A 1 108 ? -0.320 -0.141 7.106 1.00 83.00 108 PRO A N 1
ATOM 878 C CA . PRO A 1 108 ? 0.230 -0.059 8.459 1.00 83.00 108 PRO A CA 1
ATOM 879 C C . PRO A 1 108 ? -0.315 1.096 9.322 1.00 83.00 108 PRO A C 1
ATOM 881 O O . PRO A 1 108 ? -0.192 1.070 10.544 1.00 83.00 108 PRO A O 1
ATOM 884 N N . PHE A 1 109 ? -0.921 2.117 8.705 1.00 84.88 109 PHE A N 1
ATOM 885 C CA . PHE A 1 109 ? -1.572 3.233 9.399 1.00 84.88 109 PHE A CA 1
ATOM 886 C C . PHE A 1 109 ? -3.016 2.936 9.843 1.00 84.88 109 PHE A C 1
ATOM 888 O O . PHE A 1 109 ? -3.584 3.723 10.601 1.00 84.88 109 PHE A O 1
ATOM 895 N N . TRP A 1 110 ? -3.606 1.812 9.417 1.00 87.94 110 TRP A N 1
ATOM 896 C CA . TRP A 1 110 ? -4.981 1.410 9.743 1.00 87.94 110 TRP A CA 1
ATOM 897 C C . TRP A 1 110 ? -5.348 1.483 11.233 1.00 87.94 110 TRP A C 1
ATOM 899 O O . TRP A 1 110 ? -6.413 2.025 11.538 1.00 87.94 110 TRP A O 1
ATOM 909 N N . PRO A 1 111 ? -4.491 1.043 12.178 1.00 87.81 111 PRO A N 1
ATOM 910 C CA . PRO A 1 111 ? -4.780 1.103 13.614 1.00 87.81 111 PRO A CA 1
ATOM 911 C C . PRO A 1 111 ? -5.179 2.486 14.143 1.00 87.81 111 PRO A C 1
ATOM 913 O O . PRO A 1 111 ? -5.861 2.595 15.165 1.00 87.81 111 PRO A O 1
ATOM 916 N N . TYR A 1 112 ? -4.746 3.540 13.446 1.00 87.12 112 TYR A N 1
ATOM 917 C CA . TYR A 1 112 ? -4.926 4.937 13.825 1.00 87.12 112 TYR A CA 1
ATOM 918 C C . TYR A 1 112 ? -6.035 5.635 13.030 1.00 87.12 112 TYR A C 1
ATOM 920 O O . TYR A 1 112 ? -6.293 6.814 13.262 1.00 87.12 112 TYR A O 1
ATOM 928 N N . VAL A 1 113 ? -6.707 4.944 12.105 1.00 89.56 113 VAL A N 1
ATOM 929 C CA . VAL A 1 113 ? -7.782 5.529 11.296 1.00 89.56 113 VAL A CA 1
ATOM 930 C C . VAL A 1 113 ? -9.074 5.607 12.114 1.00 89.56 113 VAL A C 1
ATOM 932 O O . VAL A 1 113 ? -9.601 4.608 12.605 1.00 89.56 113 VAL A O 1
ATOM 935 N N . ALA A 1 114 ? -9.593 6.823 12.264 1.00 91.69 114 ALA A N 1
ATOM 936 C CA . ALA A 1 114 ? -10.885 7.122 12.874 1.00 91.69 114 ALA A CA 1
ATOM 937 C C . ALA A 1 114 ? -11.429 8.439 12.302 1.00 91.69 114 ALA A C 1
ATOM 939 O O . ALA A 1 114 ? -10.641 9.288 11.887 1.00 91.69 114 ALA A O 1
ATOM 940 N N . GLU A 1 115 ? -12.752 8.612 12.282 1.00 94.00 115 GLU A N 1
ATOM 941 C CA . GLU A 1 115 ? -13.409 9.790 11.694 1.00 94.00 115 GLU A CA 1
ATOM 942 C C . GLU A 1 115 ? -12.854 11.100 12.267 1.00 94.00 115 GLU A C 1
ATOM 944 O O . GLU A 1 115 ? -12.696 11.260 13.477 1.00 94.00 115 GLU A O 1
ATOM 949 N N . GLY A 1 116 ? -12.514 12.040 11.383 1.00 94.44 116 GLY A N 1
ATOM 950 C CA . GLY A 1 116 ? -11.999 13.363 11.741 1.00 94.44 116 GLY A CA 1
ATOM 951 C C . GLY A 1 116 ? -10.599 13.385 12.364 1.00 94.44 116 GLY A C 1
ATOM 952 O O . GLY A 1 116 ? -10.092 14.468 12.671 1.00 94.44 116 GLY A O 1
ATOM 953 N N . ARG A 1 117 ? -9.956 12.227 12.555 1.00 93.44 117 ARG A N 1
ATOM 954 C CA . ARG A 1 117 ? -8.656 12.135 13.221 1.00 93.44 117 ARG A CA 1
ATOM 955 C C . ARG A 1 117 ? -7.533 12.678 12.342 1.00 93.44 117 ARG A C 1
ATOM 957 O O . ARG A 1 117 ? -7.522 12.510 11.124 1.00 93.44 117 ARG A O 1
ATOM 964 N N . GLN A 1 118 ? -6.546 13.289 12.989 1.00 93.94 118 GLN A N 1
ATOM 965 C CA . GLN A 1 118 ? -5.281 13.677 12.374 1.00 93.94 118 GLN A CA 1
ATOM 966 C C . GLN A 1 118 ? -4.129 13.091 13.175 1.00 93.94 118 GLN A C 1
ATOM 968 O O . GLN A 1 118 ? -4.161 13.091 14.407 1.00 93.94 118 GLN A O 1
ATOM 973 N N . PHE A 1 119 ? -3.118 12.581 12.484 1.00 89.81 119 PHE A N 1
ATOM 974 C CA . PHE A 1 119 ? -1.936 12.025 13.128 1.00 89.81 119 PHE A CA 1
ATOM 975 C C . PHE A 1 119 ? -0.712 12.160 12.228 1.00 89.81 119 PHE A C 1
ATOM 977 O O . PHE A 1 119 ? -0.813 12.217 11.005 1.00 89.81 119 PHE A O 1
ATOM 984 N N . ASN A 1 120 ? 0.456 12.231 12.859 1.00 86.56 120 ASN A N 1
ATOM 985 C CA . ASN A 1 120 ? 1.735 12.346 12.176 1.00 86.56 120 ASN A CA 1
ATOM 986 C C . ASN A 1 120 ? 2.623 11.184 12.585 1.00 86.56 120 ASN A C 1
ATOM 988 O O . ASN A 1 120 ? 2.617 10.769 13.745 1.00 86.56 120 ASN A O 1
ATOM 992 N N . VAL A 1 121 ? 3.435 10.722 11.650 1.00 79.62 121 VAL A N 1
ATOM 993 C CA . VAL A 1 121 ? 4.377 9.633 11.857 1.00 79.62 121 VAL A CA 1
ATOM 994 C C . VAL A 1 121 ? 5.742 10.103 11.416 1.00 79.62 121 VAL A C 1
ATOM 996 O O . VAL A 1 121 ? 5.896 10.691 10.351 1.00 79.62 121 VAL A O 1
ATOM 999 N N . LYS A 1 122 ? 6.738 9.853 12.261 1.00 79.31 122 LYS A N 1
ATOM 1000 C CA . LYS A 1 122 ? 8.139 10.084 11.939 1.00 79.31 122 LYS A CA 1
ATOM 1001 C C . LYS A 1 122 ? 8.916 8.806 12.164 1.00 79.31 122 LYS A C 1
ATOM 1003 O O . LYS A 1 122 ? 8.772 8.182 1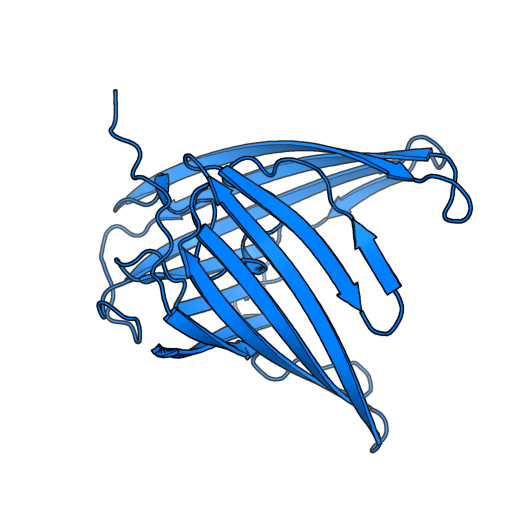3.216 1.00 79.31 122 LYS A O 1
ATOM 1008 N N . TRP A 1 123 ? 9.750 8.440 11.205 1.00 73.38 123 TRP A N 1
ATOM 1009 C CA . TRP A 1 123 ? 10.627 7.285 11.330 1.00 73.38 123 TRP A CA 1
ATOM 1010 C C . TRP A 1 123 ? 11.945 7.520 10.593 1.00 73.38 123 TRP A C 1
ATOM 1012 O O . TRP A 1 123 ? 12.064 8.406 9.744 1.00 73.38 123 TRP A O 1
ATOM 1022 N N . VAL A 1 124 ? 12.958 6.754 10.988 1.00 74.81 124 VAL A N 1
ATOM 1023 C CA . VAL A 1 124 ? 14.316 6.826 10.448 1.00 74.81 124 VAL A CA 1
ATOM 1024 C C . VAL A 1 124 ? 14.734 5.417 10.057 1.00 74.81 124 VAL A C 1
ATOM 1026 O O . VAL A 1 124 ? 14.499 4.481 10.820 1.00 74.81 124 VAL A O 1
ATOM 1029 N N . THR A 1 125 ? 15.358 5.268 8.893 1.00 72.44 125 THR A N 1
ATOM 1030 C CA . THR A 1 125 ? 15.961 4.006 8.447 1.00 72.44 125 THR A CA 1
ATOM 1031 C C . THR A 1 125 ? 17.431 4.179 8.144 1.00 72.44 125 THR A C 1
ATOM 1033 O O . THR A 1 125 ? 17.855 5.252 7.720 1.00 72.44 125 THR A O 1
ATOM 1036 N N . ASN A 1 126 ? 18.192 3.108 8.332 1.00 70.62 126 ASN A N 1
ATOM 1037 C CA . ASN A 1 126 ? 19.585 3.019 7.932 1.00 70.62 126 ASN A CA 1
ATOM 1038 C C . ASN A 1 126 ? 19.728 1.789 7.039 1.00 70.62 126 ASN A C 1
ATOM 1040 O O . ASN A 1 126 ? 19.514 0.669 7.495 1.00 70.62 126 ASN A O 1
ATOM 1044 N N . VAL A 1 127 ? 20.088 2.001 5.779 1.00 68.25 127 VAL A N 1
ATOM 1045 C CA . VAL A 1 127 ? 20.356 0.927 4.821 1.00 68.25 127 VAL A CA 1
ATOM 1046 C C . VAL A 1 127 ? 21.859 0.842 4.628 1.00 68.25 127 VAL A C 1
ATOM 1048 O O . VAL A 1 127 ? 22.471 1.793 4.145 1.00 68.25 127 VAL A O 1
ATOM 1051 N N . THR A 1 128 ? 22.456 -0.282 5.015 1.00 67.69 128 THR A N 1
ATOM 1052 C CA . THR A 1 128 ? 23.880 -0.548 4.793 1.00 67.69 128 THR A CA 1
ATOM 1053 C C . THR A 1 128 ? 24.031 -1.465 3.591 1.00 67.69 128 THR A C 1
ATOM 1055 O O . THR A 1 128 ? 23.562 -2.600 3.611 1.00 67.69 128 THR A O 1
ATOM 1058 N N . PHE A 1 129 ? 24.696 -0.971 2.553 1.00 61.16 129 PHE A N 1
ATOM 1059 C CA . PHE A 1 129 ? 25.069 -1.769 1.392 1.00 61.16 129 PHE A CA 1
ATOM 1060 C C . PHE A 1 129 ? 26.337 -2.559 1.717 1.00 61.16 129 PHE A C 1
ATOM 1062 O O . PHE A 1 129 ? 27.303 -1.991 2.241 1.00 61.16 129 PHE A O 1
ATOM 1069 N N . LEU A 1 130 ? 26.294 -3.862 1.429 1.00 59.16 130 LEU A N 1
ATOM 1070 C CA . LEU A 1 130 ? 27.427 -4.779 1.516 1.00 59.16 130 LEU A CA 1
ATOM 1071 C C . LEU A 1 130 ? 27.962 -5.093 0.103 1.00 59.16 130 LEU A C 1
ATOM 1073 O O . LEU A 1 130 ? 27.206 -5.018 -0.875 1.00 59.16 130 LEU A O 1
ATOM 1077 N N . PRO A 1 131 ? 29.245 -5.478 -0.035 1.00 55.09 131 PRO A N 1
ATOM 1078 C CA . PRO A 1 131 ? 29.808 -5.904 -1.314 1.00 55.09 131 PRO A CA 1
ATOM 1079 C C . PRO A 1 131 ? 29.022 -7.080 -1.925 1.00 55.09 131 PRO A C 1
ATOM 1081 O O . PRO A 1 131 ? 28.552 -7.935 -1.174 1.00 55.09 131 PRO A O 1
ATOM 1084 N N . PRO A 1 132 ? 28.895 -7.168 -3.264 1.00 54.50 132 PRO A N 1
ATOM 1085 C CA . PRO A 1 132 ? 29.512 -6.317 -4.292 1.00 54.50 132 PRO A CA 1
ATOM 1086 C C . PRO A 1 132 ? 28.717 -5.042 -4.634 1.00 54.50 132 PRO A C 1
ATOM 1088 O O . PRO A 1 132 ? 29.174 -4.242 -5.445 1.00 54.50 132 PRO A O 1
ATOM 1091 N N . PHE A 1 133 ? 27.553 -4.823 -4.018 1.00 53.12 133 PHE A N 1
ATOM 1092 C CA . PHE A 1 133 ? 26.617 -3.746 -4.377 1.00 53.12 133 PHE A CA 1
ATOM 1093 C C . PHE A 1 133 ? 27.022 -2.356 -3.847 1.00 53.12 133 PHE A C 1
ATOM 1095 O O . PHE A 1 133 ? 26.384 -1.353 -4.162 1.00 53.12 133 PHE A O 1
ATOM 1102 N N . GLY A 1 134 ? 28.098 -2.285 -3.058 1.00 57.22 134 GLY A N 1
ATOM 1103 C CA . GLY A 1 134 ? 28.698 -1.063 -2.523 1.00 57.22 134 GLY A CA 1
ATOM 1104 C C . GLY A 1 134 ? 29.090 -1.215 -1.052 1.00 57.22 134 GLY A C 1
ATOM 1105 O O . GLY A 1 134 ? 28.622 -2.118 -0.376 1.00 57.22 134 GLY A O 1
ATOM 1106 N N . ASN A 1 135 ? 29.950 -0.320 -0.557 1.00 60.72 135 ASN A N 1
ATOM 1107 C CA . ASN A 1 135 ? 30.204 -0.132 0.877 1.00 60.72 135 ASN A CA 1
ATOM 1108 C C . ASN A 1 135 ? 29.649 1.236 1.285 1.00 60.72 135 ASN A C 1
ATOM 1110 O O . ASN A 1 135 ? 30.141 2.266 0.814 1.00 60.72 135 ASN A O 1
ATOM 1114 N N . GLY A 1 136 ? 28.635 1.277 2.144 1.00 64.94 136 GLY A N 1
ATOM 1115 C CA . GLY A 1 136 ? 28.144 2.540 2.693 1.00 64.94 136 GLY A CA 1
ATOM 1116 C C . GLY A 1 136 ? 26.781 2.433 3.357 1.00 64.94 136 GLY A C 1
ATOM 1117 O O . GLY A 1 136 ? 26.011 1.522 3.069 1.00 64.94 136 GLY A O 1
ATOM 1118 N N . THR A 1 137 ? 26.484 3.391 4.231 1.00 71.94 137 THR A N 1
ATOM 1119 C CA . THR A 1 137 ? 25.184 3.504 4.898 1.00 71.94 137 THR A CA 1
ATOM 1120 C C . THR A 1 137 ? 24.432 4.713 4.357 1.00 71.94 137 THR A C 1
ATOM 1122 O O . THR A 1 137 ? 24.966 5.821 4.338 1.00 71.94 137 THR A O 1
ATOM 1125 N N . VAL A 1 138 ? 23.190 4.506 3.931 1.00 72.12 138 VAL A N 1
ATOM 1126 C CA . VAL A 1 138 ? 22.236 5.565 3.595 1.00 72.12 138 VAL A CA 1
ATOM 1127 C C . VAL A 1 138 ? 21.257 5.694 4.751 1.00 72.12 138 VAL A C 1
ATOM 1129 O O . VAL A 1 138 ? 20.625 4.715 5.144 1.00 72.12 138 VAL A O 1
ATOM 1132 N N . ARG A 1 139 ? 21.119 6.905 5.290 1.00 80.94 139 ARG A N 1
ATOM 1133 C CA . ARG A 1 139 ? 20.117 7.223 6.309 1.00 80.94 139 ARG A CA 1
ATOM 1134 C C . ARG A 1 139 ? 18.927 7.905 5.651 1.00 80.94 139 ARG A C 1
ATOM 1136 O O . ARG A 1 139 ? 19.096 8.922 4.989 1.00 80.94 139 ARG A O 1
ATOM 1143 N N . GLY A 1 140 ? 17.730 7.372 5.848 1.00 77.06 140 GLY A N 1
ATOM 1144 C CA . GLY A 1 140 ? 16.477 8.000 5.435 1.00 77.06 140 GLY A CA 1
ATOM 1145 C C 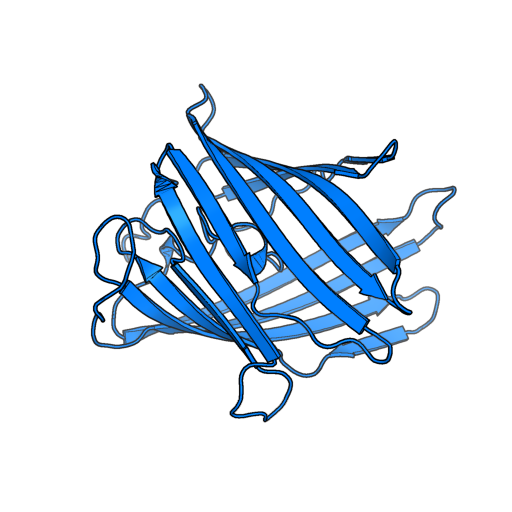. GLY A 1 140 ? 15.721 8.541 6.643 1.00 77.06 140 GLY A C 1
ATOM 1146 O O . GLY A 1 140 ? 15.583 7.842 7.642 1.00 77.06 140 GLY A O 1
ATOM 1147 N N . GLU A 1 141 ? 15.230 9.771 6.555 1.00 82.50 141 GLU A N 1
ATOM 1148 C CA . GLU A 1 141 ? 14.307 10.389 7.504 1.00 82.50 141 GLU A CA 1
ATOM 1149 C C . GLU A 1 141 ? 12.971 10.645 6.811 1.00 82.50 141 GLU A C 1
ATOM 1151 O O . GLU A 1 141 ? 12.913 11.207 5.713 1.00 82.50 141 GLU A O 1
ATOM 1156 N N . PHE A 1 142 ? 11.892 10.243 7.472 1.00 79.81 142 PHE A N 1
ATOM 1157 C CA . PHE A 1 142 ? 10.555 10.250 6.902 1.00 79.81 142 PHE A CA 1
ATOM 1158 C C . PHE A 1 142 ? 9.585 10.921 7.855 1.00 79.81 142 PHE A C 1
ATOM 1160 O O . PHE A 1 142 ? 9.649 10.727 9.073 1.00 79.81 142 PHE A O 1
ATOM 1167 N N . SER A 1 143 ? 8.689 11.721 7.292 1.00 84.38 143 SER A N 1
ATOM 1168 C CA . SER A 1 143 ? 7.623 12.376 8.030 1.00 84.38 143 SER A CA 1
ATOM 1169 C C . SER A 1 143 ? 6.347 12.319 7.213 1.00 84.38 143 SER A C 1
ATOM 1171 O O . SER A 1 143 ? 6.216 13.029 6.218 1.00 84.38 143 SER A O 1
ATOM 1173 N N . ASP A 1 144 ? 5.385 11.560 7.710 1.00 86.56 144 ASP A N 1
ATOM 1174 C CA . ASP A 1 144 ? 4.099 11.358 7.065 1.00 86.56 144 ASP A CA 1
ATOM 1175 C C . ASP A 1 144 ? 3.008 12.010 7.909 1.00 86.56 144 ASP A C 1
ATOM 1177 O O . ASP A 1 144 ? 2.988 11.887 9.138 1.00 86.56 144 ASP A O 1
ATOM 1181 N N . LYS A 1 145 ? 2.104 12.736 7.261 1.00 90.12 145 LYS A N 1
ATOM 1182 C CA . LYS A 1 145 ? 0.945 13.358 7.902 1.00 90.12 145 LYS A CA 1
ATOM 1183 C C . LYS A 1 145 ? -0.315 12.745 7.339 1.00 90.12 145 LYS A C 1
ATOM 1185 O O . LYS A 1 145 ? -0.426 12.646 6.124 1.00 90.12 145 LYS A O 1
ATOM 1190 N N . TYR A 1 146 ? -1.259 12.408 8.205 1.00 91.56 146 TYR A N 1
ATOM 1191 C CA . TYR A 1 146 ? -2.523 11.788 7.835 1.00 91.56 146 TYR A CA 1
ATOM 1192 C C . TYR A 1 146 ? -3.693 12.597 8.381 1.00 91.56 146 TYR A C 1
ATOM 1194 O O . TYR A 1 146 ? -3.672 13.062 9.526 1.00 91.56 146 TYR A O 1
ATOM 1202 N N . LYS A 1 147 ? -4.736 12.727 7.567 1.00 95.81 147 LYS A N 1
ATOM 1203 C CA . LYS A 1 147 ? -5.998 13.367 7.921 1.00 95.81 147 LYS A CA 1
ATOM 1204 C C . LYS A 1 147 ? -7.153 12.517 7.414 1.00 95.81 147 LYS A C 1
ATOM 1206 O O . LYS A 1 147 ? -7.288 12.288 6.216 1.00 95.81 147 LYS A O 1
ATOM 1211 N N . VAL A 1 148 ? -7.990 12.066 8.337 1.00 96.44 148 VAL A N 1
ATOM 1212 C CA . VAL A 1 148 ? -9.161 11.242 8.042 1.00 96.44 148 VAL A CA 1
ATOM 1213 C C . VAL A 1 148 ? -10.392 12.138 7.916 1.00 96.44 148 VAL A C 1
ATOM 1215 O O . VAL A 1 148 ? -10.604 13.042 8.729 1.00 96.44 148 VAL A O 1
ATOM 1218 N N . GLY A 1 149 ? -11.207 11.894 6.891 1.00 96.19 149 GLY A N 1
ATOM 1219 C CA . GLY A 1 149 ? -12.501 12.545 6.705 1.00 96.19 149 GLY A CA 1
ATOM 1220 C C . GLY A 1 149 ? -13.428 12.350 7.909 1.00 96.19 149 GLY A C 1
ATOM 1221 O O . GLY A 1 149 ? -13.291 11.393 8.672 1.00 96.19 149 GLY A O 1
ATOM 1222 N N . LYS A 1 150 ? -14.367 13.281 8.103 1.00 96.56 150 LYS A N 1
ATOM 1223 C CA . LYS A 1 150 ? -15.373 13.198 9.180 1.00 96.56 150 LYS A CA 1
ATOM 1224 C C . LYS A 1 150 ? -16.537 12.267 8.849 1.00 96.56 150 LYS A C 1
ATOM 1226 O O . LYS A 1 150 ? -17.267 11.887 9.748 1.00 96.56 150 LYS A O 1
ATOM 1231 N N . GLU A 1 151 ? -16.711 11.946 7.575 1.00 96.25 151 GLU A N 1
ATOM 1232 C CA . GLU A 1 151 ? -17.824 11.154 7.070 1.00 96.25 151 GLU A CA 1
ATOM 1233 C C . GLU A 1 151 ? -17.280 9.944 6.313 1.00 96.25 151 GLU A C 1
ATOM 1235 O O . GLU A 1 151 ? -16.225 10.015 5.670 1.00 96.25 151 GLU A O 1
ATOM 1240 N N . LEU A 1 152 ? -18.014 8.837 6.396 1.00 96.81 152 LEU A N 1
ATOM 1241 C CA . LEU A 1 152 ? -17.768 7.646 5.595 1.00 96.81 152 LEU A CA 1
ATOM 1242 C C . LEU A 1 152 ? -18.402 7.806 4.215 1.00 96.81 152 LEU A C 1
ATOM 1244 O O . LEU A 1 152 ? -19.501 8.342 4.084 1.00 96.81 152 LEU A O 1
ATOM 1248 N N . VAL A 1 153 ? -17.740 7.270 3.194 1.00 97.56 153 VAL A N 1
ATOM 1249 C CA . VAL A 1 153 ? -18.247 7.258 1.814 1.00 97.56 153 VAL A CA 1
ATOM 1250 C C . VAL A 1 153 ? -18.580 5.841 1.370 1.00 97.56 153 VAL A C 1
ATOM 1252 O O . VAL A 1 153 ? -17.988 4.877 1.858 1.00 97.56 153 VAL A O 1
ATOM 1255 N N . ASP A 1 154 ? -19.514 5.705 0.431 1.00 98.06 154 ASP A N 1
ATOM 1256 C CA . ASP A 1 154 ? -19.739 4.433 -0.256 1.00 98.06 154 ASP A CA 1
ATOM 1257 C C . ASP A 1 154 ? -18.517 4.046 -1.085 1.00 98.06 154 ASP A C 1
ATOM 1259 O O . ASP A 1 154 ? -17.887 4.889 -1.731 1.00 98.06 154 ASP A O 1
ATOM 1263 N N . CYS A 1 155 ? -18.172 2.762 -1.067 1.00 96.62 155 CYS A N 1
ATOM 1264 C CA . CYS A 1 155 ? -17.040 2.262 -1.827 1.00 96.62 155 CYS A CA 1
ATOM 1265 C C . CYS A 1 155 ? -17.186 0.787 -2.205 1.00 96.62 155 CYS A C 1
ATOM 1267 O O . CYS A 1 155 ? -17.988 0.051 -1.639 1.00 96.62 155 CYS A O 1
ATOM 1269 N N . ARG A 1 156 ? -16.386 0.340 -3.178 1.00 94.38 156 ARG A N 1
ATOM 1270 C CA . ARG A 1 156 ? -16.372 -1.049 -3.652 1.00 94.38 156 ARG A CA 1
ATOM 1271 C C . ARG A 1 156 ? -15.375 -1.880 -2.836 1.00 94.38 156 ARG A C 1
ATOM 1273 O O . ARG A 1 156 ? -14.347 -2.305 -3.350 1.00 94.38 156 ARG A O 1
ATOM 1280 N N . GLY A 1 157 ? -15.665 -2.035 -1.549 1.00 93.25 157 GLY A N 1
ATOM 1281 C CA . GLY A 1 157 ? -14.862 -2.821 -0.616 1.00 93.25 157 GLY A CA 1
ATOM 1282 C C . GLY A 1 157 ? -15.641 -3.967 0.025 1.00 93.25 157 GLY A C 1
ATOM 1283 O O . GLY A 1 157 ? -16.849 -4.086 -0.189 1.00 93.25 157 GLY A O 1
ATOM 1284 N N . PRO A 1 158 ? -14.971 -4.809 0.830 1.00 93.19 158 PRO A N 1
ATOM 1285 C CA . PRO A 1 158 ? -15.612 -5.948 1.477 1.00 93.19 158 PRO A CA 1
ATOM 1286 C C . PRO A 1 158 ? -16.758 -5.598 2.440 1.00 93.19 158 PRO A C 1
ATOM 1288 O O . PRO A 1 158 ? -17.602 -6.457 2.690 1.00 93.19 158 PRO A O 1
ATOM 1291 N N . VAL A 1 159 ? -16.775 -4.389 3.014 1.00 95.19 159 VAL A N 1
ATOM 1292 C CA . VAL A 1 159 ? -17.872 -3.883 3.860 1.00 95.19 159 VAL A CA 1
ATOM 1293 C C . VAL A 1 159 ? -18.733 -2.869 3.102 1.00 95.19 159 VAL A C 1
ATOM 1295 O O . VAL A 1 159 ? -19.931 -2.774 3.354 1.00 95.19 159 VAL A O 1
ATOM 1298 N N . GLY A 1 160 ? -18.144 -2.124 2.165 1.00 95.62 160 GLY A N 1
ATOM 1299 C CA . GLY A 1 160 ? -18.852 -1.193 1.283 1.00 95.62 160 GLY A CA 1
ATOM 1300 C C . GLY A 1 160 ? -18.884 0.256 1.778 1.00 95.62 160 GLY A C 1
ATOM 1301 O O . GLY A 1 160 ? -19.497 1.116 1.145 1.00 95.62 160 GLY A O 1
ATOM 1302 N N . LYS A 1 161 ? -18.213 0.545 2.898 1.00 97.69 161 LYS A N 1
ATOM 1303 C CA . LYS A 1 161 ? -18.052 1.892 3.461 1.00 97.69 161 LYS A CA 1
A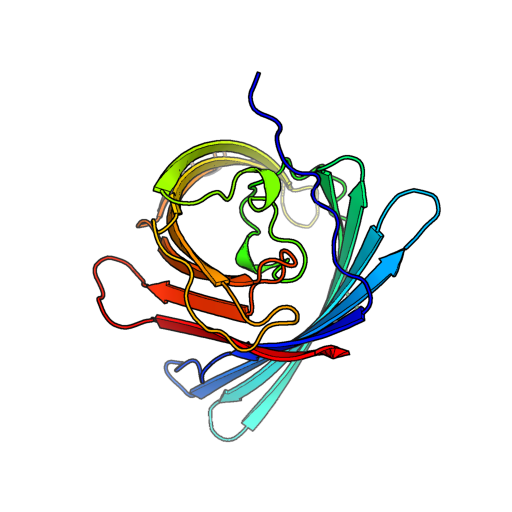TOM 1304 C C . LYS A 1 161 ? -16.577 2.162 3.702 1.00 97.69 161 LYS A C 1
ATOM 1306 O O . LYS A 1 161 ? -15.888 1.311 4.260 1.00 97.69 161 LYS A O 1
ATOM 1311 N N . CYS A 1 162 ? -16.111 3.344 3.318 1.00 97.88 162 CYS A N 1
ATOM 1312 C CA . CYS A 1 162 ? -14.704 3.709 3.387 1.00 97.88 162 CYS A CA 1
ATOM 1313 C C . CYS A 1 162 ? -14.458 4.993 4.176 1.00 97.88 162 CYS A C 1
ATOM 1315 O O . CYS A 1 162 ? -15.191 5.976 4.051 1.00 97.88 162 CYS A O 1
ATOM 1317 N N . TYR A 1 163 ? -13.347 5.005 4.907 1.00 97.44 163 TYR A N 1
ATOM 1318 C CA . TYR A 1 163 ? -12.670 6.226 5.317 1.00 97.44 163 TYR A CA 1
ATOM 1319 C C . TYR A 1 163 ? -11.959 6.849 4.117 1.00 97.44 163 TYR A C 1
ATOM 1321 O O . TYR A 1 163 ? -11.307 6.144 3.347 1.00 97.44 163 TYR A O 1
ATOM 1329 N N . VAL A 1 164 ? -12.016 8.175 4.006 1.00 97.88 164 VAL A N 1
ATOM 1330 C CA . VAL A 1 164 ? -11.136 8.936 3.111 1.00 97.88 164 VAL A CA 1
ATOM 1331 C C . VAL A 1 164 ? -9.958 9.444 3.932 1.00 97.88 164 VAL A C 1
ATOM 1333 O O . VAL A 1 164 ? -10.149 10.214 4.874 1.00 97.88 164 VAL A O 1
ATOM 1336 N N . VAL A 1 165 ? -8.749 8.995 3.608 1.00 95.56 165 VAL A N 1
ATOM 1337 C CA . VAL A 1 165 ? -7.520 9.349 4.324 1.00 95.56 165 VAL A CA 1
ATOM 1338 C C . VAL A 1 165 ? -6.603 10.125 3.386 1.00 95.56 165 VAL A C 1
ATOM 1340 O O . VAL A 1 165 ? -6.035 9.568 2.449 1.00 95.56 165 VAL A O 1
ATOM 1343 N N . GLU A 1 166 ? -6.456 11.421 3.640 1.00 94.62 166 GLU A N 1
ATOM 1344 C CA . GLU A 1 166 ? -5.474 12.276 2.974 1.00 94.62 166 GLU A CA 1
ATOM 1345 C C . GLU A 1 166 ? -4.114 12.076 3.648 1.00 94.62 166 GLU A C 1
ATOM 1347 O O . GLU A 1 166 ? -4.019 12.150 4.876 1.00 94.62 166 GLU A O 1
ATOM 1352 N N . ALA A 1 167 ? -3.065 11.849 2.860 1.00 91.25 167 ALA A N 1
ATOM 1353 C CA . ALA A 1 167 ? -1.706 11.701 3.357 1.00 91.25 167 ALA A CA 1
ATOM 1354 C C . ALA A 1 167 ? -0.723 12.630 2.631 1.00 91.25 167 ALA A C 1
ATOM 1356 O O . ALA A 1 167 ? -0.808 12.809 1.418 1.00 91.25 167 ALA A O 1
ATOM 1357 N N . GLU A 1 168 ? 0.235 13.193 3.363 1.00 89.62 168 GLU A N 1
ATOM 1358 C CA . GLU A 1 168 ? 1.379 13.942 2.828 1.00 89.62 168 GLU A CA 1
ATOM 1359 C C . GLU A 1 168 ? 2.668 13.308 3.352 1.00 89.62 168 GLU A C 1
ATOM 1361 O O . GLU A 1 168 ? 2.898 13.296 4.562 1.00 89.62 168 GLU A O 1
ATOM 1366 N N . LEU A 1 169 ? 3.496 12.781 2.450 1.00 85.62 169 LEU A N 1
ATOM 1367 C CA . LEU A 1 169 ? 4.704 12.029 2.787 1.00 85.62 169 LEU A CA 1
ATOM 1368 C C . LEU A 1 169 ? 5.931 12.847 2.406 1.00 85.62 169 LEU A C 1
ATOM 1370 O O . LEU A 1 169 ? 6.132 13.170 1.234 1.00 85.62 169 LEU A O 1
ATOM 1374 N N . LYS A 1 170 ? 6.777 13.145 3.391 1.00 82.62 170 LYS A N 1
ATOM 1375 C CA . LYS A 1 170 ? 8.061 13.826 3.195 1.00 82.62 170 LYS A CA 1
ATOM 1376 C C . LYS A 1 170 ? 9.201 12.856 3.412 1.00 82.62 170 LYS A C 1
ATOM 1378 O O . LYS A 1 170 ? 9.237 12.154 4.422 1.00 82.62 170 LYS A O 1
ATOM 1383 N N . ARG A 1 171 ? 10.149 12.853 2.475 1.00 80.81 171 ARG A N 1
ATOM 1384 C CA . ARG A 1 171 ? 11.295 11.943 2.478 1.00 80.81 171 ARG A CA 1
ATOM 1385 C C . ARG A 1 171 ? 12.581 12.731 2.325 1.00 80.81 171 ARG A C 1
ATOM 1387 O O . ARG A 1 171 ? 12.705 13.550 1.413 1.00 80.81 171 ARG A O 1
ATOM 1394 N N . LYS A 1 172 ? 13.543 12.437 3.191 1.00 80.69 172 LYS A N 1
ATOM 1395 C CA . LYS A 1 172 ? 14.877 13.017 3.142 1.00 80.69 172 LYS A CA 1
ATOM 1396 C C . LYS A 1 172 ? 15.916 11.923 3.295 1.00 80.69 172 LYS A C 1
ATOM 1398 O O . LYS A 1 172 ? 15.904 11.189 4.276 1.00 80.69 172 LYS A O 1
ATOM 1403 N N . TYR A 1 173 ? 16.812 11.812 2.326 1.00 79.31 173 TYR A N 1
ATOM 1404 C CA . TYR A 1 173 ? 17.877 10.820 2.337 1.00 79.31 173 TYR A CA 1
ATOM 1405 C C . TYR A 1 173 ? 19.223 11.505 2.487 1.00 79.31 173 TYR A C 1
ATOM 1407 O O . TYR A 1 173 ? 19.497 12.521 1.850 1.00 79.31 173 TYR A O 1
ATOM 1415 N N . TYR A 1 174 ? 20.068 10.900 3.307 1.00 76.50 174 TYR A N 1
ATOM 1416 C CA . TYR A 1 174 ? 21.430 11.315 3.567 1.00 76.50 174 TYR A CA 1
ATOM 1417 C C . TYR A 1 174 ? 22.352 10.159 3.194 1.00 76.50 174 TYR A C 1
ATOM 1419 O O . TYR A 1 174 ? 22.269 9.073 3.773 1.00 76.50 174 TYR A O 1
ATOM 1427 N N . ALA A 1 175 ? 23.239 10.396 2.232 1.00 75.06 175 ALA A N 1
ATOM 1428 C CA . ALA A 1 175 ? 24.285 9.463 1.831 1.00 75.06 175 ALA A CA 1
ATOM 1429 C C . ALA A 1 175 ? 25.655 10.097 2.138 1.00 75.06 175 ALA A C 1
ATOM 1431 O O . ALA A 1 175 ? 26.203 10.813 1.294 1.00 75.06 175 ALA A O 1
ATOM 1432 N N . PRO A 1 176 ? 26.225 9.859 3.339 1.00 64.31 176 PRO A N 1
ATOM 1433 C CA . PRO A 1 176 ? 27.424 10.556 3.811 1.00 64.31 176 PRO A CA 1
ATOM 1434 C C . PRO A 1 176 ? 28.637 10.356 2.901 1.00 64.31 176 PRO A C 1
ATOM 1436 O O . PRO A 1 176 ? 29.413 11.279 2.695 1.00 64.31 176 PRO A O 1
ATOM 1439 N N . ARG A 1 177 ? 28.785 9.166 2.300 1.00 66.31 177 ARG A N 1
ATOM 1440 C CA . ARG A 1 177 ? 29.949 8.833 1.461 1.00 66.31 177 ARG A CA 1
ATOM 1441 C C . ARG A 1 177 ? 30.073 9.715 0.213 1.00 66.31 177 ARG A C 1
ATOM 1443 O O . ARG A 1 177 ? 31.175 9.894 -0.288 1.00 66.31 177 ARG A O 1
ATOM 1450 N N . ILE A 1 178 ? 28.957 10.250 -0.275 1.00 65.00 178 ILE A N 1
ATOM 1451 C CA . ILE A 1 178 ? 28.910 11.136 -1.444 1.00 65.00 178 ILE A CA 1
ATOM 1452 C C . ILE A 1 178 ? 28.423 12.545 -1.084 1.00 65.00 178 ILE A C 1
ATOM 1454 O O . ILE A 1 178 ? 28.081 13.308 -1.980 1.00 65.00 178 ILE A O 1
ATOM 1458 N N . ASN A 1 179 ? 28.368 12.889 0.214 1.00 64.62 179 ASN A N 1
ATOM 1459 C CA . ASN A 1 179 ? 27.841 14.163 0.725 1.00 64.62 179 ASN A CA 1
ATOM 1460 C C . ASN A 1 179 ? 26.504 14.580 0.082 1.00 64.62 179 ASN A C 1
ATOM 1462 O O . ASN A 1 179 ? 26.243 15.762 -0.133 1.00 64.62 179 ASN A O 1
ATOM 1466 N N . MET A 1 180 ? 25.651 13.605 -0.234 1.00 66.62 180 MET A N 1
ATOM 1467 C CA . MET A 1 180 ? 24.398 13.854 -0.935 1.00 66.62 180 MET A CA 1
ATOM 1468 C C . MET A 1 180 ? 23.251 13.913 0.067 1.00 66.62 180 MET A C 1
ATOM 1470 O O . MET A 1 180 ? 23.028 12.970 0.835 1.00 66.62 180 MET A O 1
ATOM 1474 N N . VAL A 1 181 ? 22.517 15.022 0.026 1.00 72.88 181 VAL A N 1
ATOM 1475 C CA . VAL A 1 181 ? 21.234 15.185 0.706 1.00 72.88 181 VAL A CA 1
ATOM 1476 C C . VAL A 1 181 ? 20.169 15.319 -0.369 1.00 72.88 181 VAL A C 1
ATOM 1478 O O . VAL A 1 181 ? 20.116 16.335 -1.055 1.00 72.88 181 VAL A O 1
ATOM 1481 N N . ASN A 1 182 ? 19.329 14.296 -0.506 1.00 71.44 182 ASN A N 1
ATOM 1482 C CA . ASN A 1 182 ? 18.186 14.334 -1.412 1.00 71.44 182 ASN A CA 1
ATOM 1483 C C . ASN A 1 182 ? 16.918 14.548 -0.596 1.00 71.44 182 ASN A C 1
ATOM 1485 O O . ASN A 1 182 ? 16.494 13.669 0.160 1.00 71.44 182 ASN A O 1
ATOM 1489 N N . GLU A 1 183 ? 16.320 15.722 -0.756 1.00 75.38 183 GLU A N 1
ATOM 1490 C CA . GLU A 1 183 ? 14.983 16.026 -0.265 1.00 75.38 183 GLU A CA 1
ATOM 1491 C C . GLU A 1 183 ? 14.015 15.958 -1.443 1.00 75.38 183 GLU A C 1
ATOM 1493 O O . GLU A 1 183 ? 14.198 16.638 -2.451 1.00 75.38 183 GLU A O 1
ATOM 1498 N N . PHE A 1 184 ? 13.016 15.089 -1.332 1.00 70.06 184 PHE A N 1
ATOM 1499 C CA . PHE A 1 184 ? 12.008 14.921 -2.370 1.00 70.06 184 PHE A CA 1
ATOM 1500 C C . PHE A 1 184 ? 10.818 15.835 -2.084 1.00 70.06 184 PHE A C 1
ATOM 1502 O O . PHE A 1 184 ? 10.429 16.004 -0.923 1.00 70.06 184 PHE A O 1
ATOM 1509 N N . GLU A 1 185 ? 10.210 16.393 -3.137 1.00 72.06 185 GLU A N 1
ATOM 1510 C CA . GLU A 1 185 ? 8.917 17.064 -2.990 1.00 72.06 185 GLU A CA 1
ATOM 1511 C C . GLU A 1 185 ? 7.904 16.117 -2.323 1.00 72.06 185 GLU A C 1
ATOM 1513 O O . GLU A 1 185 ? 7.926 14.907 -2.579 1.00 72.06 185 GLU A O 1
ATOM 1518 N N . PRO A 1 186 ? 7.022 16.636 -1.449 1.00 73.94 186 PRO A N 1
ATOM 1519 C CA . PRO A 1 186 ? 6.063 15.797 -0.756 1.00 73.94 186 PRO A CA 1
ATOM 1520 C C . PRO A 1 186 ? 5.112 15.134 -1.751 1.00 73.94 186 PRO A C 1
ATOM 1522 O O . PRO A 1 186 ? 4.422 15.814 -2.515 1.00 73.94 186 PRO A O 1
ATOM 1525 N N . TYR A 1 187 ? 5.027 13.809 -1.685 1.00 81.00 187 TYR A N 1
ATOM 1526 C CA . TYR A 1 187 ? 3.975 13.071 -2.371 1.00 81.00 187 TYR A CA 1
ATOM 1527 C C . TYR A 1 187 ? 2.694 13.176 -1.553 1.00 81.00 187 TYR A C 1
ATOM 1529 O O . TYR A 1 187 ? 2.705 12.973 -0.334 1.00 81.00 187 TYR A O 1
ATOM 1537 N N . ARG A 1 188 ? 1.587 13.492 -2.223 1.00 89.94 188 ARG A N 1
ATOM 1538 C CA . ARG A 1 188 ? 0.266 13.528 -1.599 1.00 89.94 188 ARG A CA 1
ATOM 1539 C C . ARG A 1 188 ? -0.544 12.337 -2.074 1.00 89.94 188 ARG A C 1
ATOM 1541 O O . ARG A 1 188 ? -0.562 12.047 -3.264 1.00 89.94 188 ARG A O 1
ATOM 1548 N N . TYR A 1 189 ? -1.237 11.686 -1.153 1.00 91.62 189 TYR A N 1
ATOM 1549 C CA . TYR A 1 189 ? -2.098 10.552 -1.453 1.00 91.62 189 TYR A CA 1
ATOM 1550 C C . TYR A 1 189 ? -3.490 10.767 -0.885 1.00 91.62 189 TYR A C 1
ATOM 1552 O O . TYR A 1 189 ? -3.667 11.424 0.141 1.00 91.62 189 TYR A O 1
ATOM 1560 N N . VAL A 1 190 ? -4.474 10.169 -1.541 1.00 94.94 190 VAL A N 1
ATOM 1561 C CA . VAL A 1 190 ? -5.822 9.998 -1.005 1.00 94.94 190 VAL A CA 1
ATOM 1562 C C . VAL A 1 190 ? -6.132 8.511 -1.034 1.00 94.94 190 VAL A C 1
ATOM 1564 O O . VAL A 1 190 ? -6.228 7.926 -2.111 1.00 94.94 190 VAL A O 1
ATOM 1567 N N . PHE A 1 191 ? -6.260 7.910 0.144 1.00 95.62 191 PHE A N 1
ATOM 1568 C CA . PHE A 1 191 ? -6.628 6.510 0.320 1.00 95.62 191 PHE A CA 1
ATOM 1569 C C . PHE A 1 191 ? -8.116 6.400 0.643 1.00 95.62 191 PHE A C 1
ATOM 1571 O O . PHE A 1 191 ? -8.630 7.122 1.497 1.00 95.62 191 PHE A O 1
ATOM 1578 N N . TYR A 1 192 ? -8.787 5.448 0.010 1.00 97.44 192 TYR A N 1
ATOM 1579 C CA . TYR A 1 192 ? -10.120 4.994 0.377 1.00 97.44 192 TYR A CA 1
ATOM 1580 C C . TYR A 1 192 ? -9.959 3.668 1.111 1.00 97.44 192 TYR A C 1
ATOM 1582 O O . TYR A 1 192 ? -9.607 2.668 0.492 1.00 97.44 192 TYR A O 1
ATOM 1590 N N . VAL A 1 193 ? -10.158 3.666 2.427 1.00 95.69 193 VAL A N 1
ATOM 1591 C CA . VAL A 1 193 ? -9.935 2.486 3.276 1.00 95.69 193 VAL A CA 1
ATOM 1592 C C . VAL A 1 193 ? -11.269 1.946 3.751 1.00 95.69 193 VAL A C 1
ATOM 1594 O O . VAL A 1 193 ? -11.943 2.599 4.546 1.00 95.69 193 VAL A O 1
ATOM 1597 N N . ASP A 1 194 ? -11.652 0.771 3.260 1.00 96.31 194 ASP A N 1
ATOM 1598 C CA . ASP A 1 194 ? -12.868 0.073 3.671 1.00 96.31 194 ASP A CA 1
ATOM 1599 C C . ASP A 1 194 ? -12.830 -0.223 5.176 1.00 96.31 194 ASP A C 1
ATOM 1601 O O . ASP A 1 194 ? -11.760 -0.393 5.761 1.00 96.31 194 ASP A O 1
ATOM 1605 N N . LEU A 1 195 ? -13.993 -0.297 5.827 1.00 94.06 195 LEU A N 1
ATOM 1606 C CA . LEU A 1 195 ? -14.078 -0.585 7.264 1.00 94.06 195 LEU A CA 1
ATOM 1607 C C . LEU A 1 195 ? -13.437 -1.927 7.675 1.00 94.06 195 LEU A C 1
ATOM 1609 O O . LEU A 1 195 ? -13.138 -2.113 8.854 1.00 94.06 195 LEU A O 1
ATOM 1613 N N . SER A 1 196 ? -13.189 -2.843 6.734 1.00 92.56 196 SER A N 1
ATOM 1614 C CA . SER A 1 196 ? -12.383 -4.055 6.945 1.00 92.56 196 SER A CA 1
ATOM 1615 C C . SER A 1 196 ? -10.871 -3.814 7.057 1.00 92.56 196 SER A C 1
ATOM 1617 O O . SER A 1 196 ? -10.141 -4.741 7.396 1.00 92.56 196 SER A O 1
ATOM 1619 N N . GLY A 1 197 ? -10.394 -2.600 6.780 1.00 91.50 197 GLY A N 1
ATOM 1620 C CA . GLY A 1 197 ? -8.978 -2.237 6.735 1.00 91.50 197 GLY A CA 1
ATOM 1621 C C . GLY A 1 197 ? -8.330 -2.396 5.360 1.00 91.50 197 GLY A C 1
ATOM 1622 O O . GLY A 1 197 ? -7.168 -2.044 5.204 1.00 91.50 197 GLY A O 1
ATOM 1623 N N . VAL A 1 198 ? -9.062 -2.876 4.354 1.00 94.75 198 VAL A N 1
ATOM 1624 C CA . VAL A 1 198 ? -8.574 -2.991 2.973 1.00 94.75 198 VAL A CA 1
ATOM 1625 C C . VAL A 1 198 ? -8.648 -1.627 2.281 1.00 94.75 198 VAL A C 1
ATOM 1627 O O . VAL A 1 198 ? -9.701 -0.991 2.264 1.00 94.75 198 VAL A O 1
ATOM 1630 N N . VAL A 1 199 ? -7.552 -1.160 1.684 1.00 95.69 199 VAL A N 1
ATOM 1631 C CA . VAL A 1 199 ? -7.578 0.010 0.794 1.00 95.69 199 VAL A CA 1
ATOM 1632 C C . VAL A 1 199 ? -8.272 -0.401 -0.499 1.00 95.69 199 VAL A C 1
ATOM 1634 O O . VAL A 1 199 ? -7.841 -1.347 -1.127 1.00 95.69 199 VAL A O 1
ATOM 1637 N N . VAL A 1 200 ? -9.327 0.283 -0.931 1.00 97.25 200 VAL A N 1
ATOM 1638 C CA . VAL A 1 200 ? -10.033 -0.050 -2.187 1.00 97.25 200 VAL A CA 1
ATOM 1639 C C . VAL A 1 200 ? -9.588 0.816 -3.356 1.00 97.25 200 VAL A C 1
ATOM 1641 O O . VAL A 1 200 ? -9.716 0.431 -4.514 1.00 97.25 200 VAL A O 1
ATOM 1644 N N . GLU A 1 201 ? -9.068 2.002 -3.060 1.00 96.88 201 GLU A N 1
ATOM 1645 C CA . GLU A 1 201 ? -8.515 2.910 -4.048 1.00 96.88 201 GLU A CA 1
ATOM 1646 C C . GLU A 1 201 ? -7.459 3.793 -3.389 1.00 96.88 201 GLU A C 1
ATOM 1648 O O . GLU A 1 201 ? -7.641 4.269 -2.266 1.00 96.88 201 GLU A O 1
ATOM 1653 N N . VAL A 1 202 ? -6.367 4.049 -4.100 1.00 95.06 202 VAL A N 1
ATOM 1654 C CA . VAL A 1 202 ? -5.413 5.099 -3.749 1.00 95.06 202 VAL A CA 1
ATOM 1655 C C . VAL A 1 202 ? -5.147 5.973 -4.962 1.00 95.06 202 VAL A C 1
ATOM 1657 O O . VAL A 1 202 ? -4.966 5.481 -6.076 1.00 95.06 202 VAL A O 1
ATOM 1660 N N . ARG A 1 203 ? -5.134 7.285 -4.737 1.00 94.50 203 ARG A N 1
ATOM 1661 C CA . ARG A 1 203 ? -4.757 8.298 -5.725 1.00 94.50 203 ARG A CA 1
ATOM 1662 C C . ARG A 1 203 ? -3.492 8.988 -5.263 1.00 94.50 203 ARG A C 1
ATOM 1664 O O . ARG A 1 203 ? -3.471 9.529 -4.161 1.00 94.50 203 ARG A O 1
ATOM 1671 N N . GLU A 1 204 ? -2.475 8.995 -6.104 1.00 91.00 204 GLU A N 1
ATOM 1672 C CA . GLU A 1 204 ? -1.236 9.735 -5.895 1.00 91.00 204 GLU A CA 1
ATOM 1673 C C . GLU A 1 204 ? -1.288 11.066 -6.639 1.00 91.00 204 GLU A C 1
ATOM 1675 O O . GLU A 1 204 ? -1.788 11.139 -7.759 1.00 91.00 204 GLU A O 1
ATOM 1680 N N . TYR A 1 205 ? -0.735 12.112 -6.035 1.00 89.56 205 TYR A N 1
ATOM 1681 C CA . TYR A 1 205 ? -0.578 13.429 -6.628 1.00 89.56 205 TYR A CA 1
ATOM 1682 C C . TYR A 1 205 ? 0.871 13.890 -6.452 1.00 89.56 205 TYR A C 1
ATOM 1684 O O . TYR A 1 205 ? 1.328 14.112 -5.325 1.00 89.56 205 TYR A O 1
ATOM 1692 N N . ALA A 1 206 ? 1.573 14.099 -7.566 1.00 81.50 206 ALA A N 1
ATOM 1693 C CA . ALA A 1 206 ? 2.900 14.706 -7.555 1.00 81.50 206 ALA A CA 1
ATOM 1694 C C . ALA A 1 206 ? 2.830 16.229 -7.337 1.00 81.50 206 ALA A C 1
ATOM 1696 O O . ALA A 1 206 ? 2.015 16.940 -7.945 1.00 81.50 206 ALA A O 1
ATOM 1697 N N . GLY A 1 207 ? 3.701 16.734 -6.460 1.00 75.88 207 GLY A N 1
ATOM 1698 C CA . GLY A 1 207 ? 3.857 18.159 -6.176 1.00 75.88 207 GLY A CA 1
ATOM 1699 C C . GLY A 1 207 ? 2.528 18.845 -5.843 1.00 75.88 207 GLY A C 1
ATOM 1700 O O . GLY A 1 207 ? 1.761 18.403 -4.982 1.00 75.88 207 GLY A O 1
ATOM 1701 N N . ARG A 1 208 ? 2.219 19.937 -6.556 1.00 75.19 208 ARG A N 1
ATOM 1702 C CA . ARG A 1 208 ? 0.985 20.735 -6.382 1.00 75.19 208 ARG A CA 1
ATOM 1703 C C . ARG A 1 208 ? -0.164 20.346 -7.322 1.00 75.19 208 ARG A C 1
ATOM 1705 O O . ARG A 1 208 ? -1.179 21.043 -7.343 1.00 75.19 208 ARG A O 1
ATOM 1712 N N . S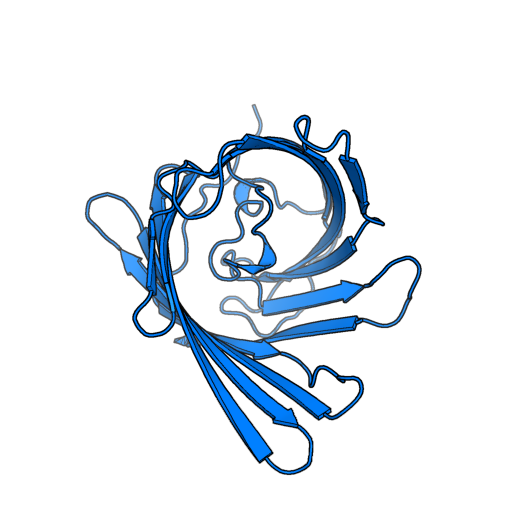ER A 1 209 ? -0.037 19.257 -8.083 1.00 80.38 209 SER A N 1
ATOM 1713 C CA . SER A 1 209 ? -1.076 18.831 -9.030 1.00 80.38 209 SER A CA 1
ATOM 1714 C C . SER A 1 209 ? -2.416 18.565 -8.333 1.00 80.38 209 SER A C 1
ATOM 1716 O O . SER A 1 209 ? -2.467 18.008 -7.234 1.00 80.38 209 SER A O 1
ATOM 1718 N N . LYS A 1 210 ? -3.519 18.954 -8.979 1.00 82.88 210 LYS A N 1
ATOM 1719 C CA . LYS A 1 210 ? -4.881 18.555 -8.577 1.00 82.88 210 LYS A CA 1
ATOM 1720 C C . LYS A 1 210 ? -5.364 17.300 -9.308 1.00 82.88 210 LYS A C 1
ATOM 1722 O O . LYS A 1 210 ? -6.394 16.747 -8.936 1.00 82.88 210 LYS A O 1
ATOM 1727 N N . THR A 1 211 ? -4.623 16.853 -10.316 1.00 85.00 211 THR A N 1
ATOM 1728 C CA . THR A 1 211 ? -4.910 15.644 -11.090 1.00 85.00 211 THR A CA 1
ATOM 1729 C C . THR A 1 211 ? -4.027 14.508 -10.579 1.00 85.00 211 THR A C 1
ATOM 1731 O O . THR A 1 211 ? -2.821 14.739 -10.421 1.00 85.00 211 THR A O 1
ATOM 1734 N N . PRO A 1 212 ? -4.583 13.312 -10.311 1.00 86.12 212 PRO A N 1
ATOM 1735 C CA . PRO A 1 212 ? -3.780 12.176 -9.885 1.00 86.12 212 PRO A CA 1
ATOM 1736 C C . PRO A 1 212 ? -2.730 11.802 -10.937 1.00 86.12 212 PRO A C 1
ATOM 1738 O O . PRO A 1 212 ? -3.045 11.751 -12.125 1.00 86.12 212 PRO A O 1
ATOM 1741 N N . THR A 1 213 ? -1.504 11.523 -10.501 1.00 87.81 213 THR A N 1
ATOM 1742 C CA . THR A 1 213 ? -0.427 10.965 -11.336 1.00 87.81 213 THR A CA 1
ATOM 1743 C C . THR A 1 213 ? -0.529 9.452 -11.464 1.00 87.81 213 THR A C 1
ATOM 1745 O O . THR A 1 213 ? -0.167 8.897 -12.497 1.00 87.81 213 THR A O 1
ATOM 1748 N N . LEU A 1 214 ? -1.074 8.798 -10.440 1.00 89.12 214 LEU A N 1
ATOM 1749 C CA . LEU A 1 214 ? -1.320 7.365 -10.399 1.00 89.12 214 LEU A CA 1
ATOM 1750 C C . LEU A 1 214 ? -2.623 7.108 -9.642 1.00 89.12 214 LEU A C 1
ATOM 1752 O O . LEU A 1 214 ? -2.906 7.747 -8.629 1.00 89.12 214 LEU A O 1
ATOM 1756 N N . THR A 1 215 ? -3.428 6.170 -10.129 1.00 94.00 215 THR A N 1
ATOM 1757 C CA . THR A 1 215 ? -4.546 5.604 -9.370 1.00 94.00 215 THR A CA 1
ATOM 1758 C C . THR A 1 215 ? -4.382 4.096 -9.315 1.00 94.00 215 THR A C 1
ATOM 1760 O O . THR A 1 215 ? -4.132 3.484 -10.346 1.00 94.00 215 THR A O 1
ATOM 1763 N N . ILE A 1 216 ? -4.545 3.501 -8.138 1.00 94.88 216 ILE A N 1
ATOM 1764 C CA . ILE A 1 216 ? -4.557 2.048 -7.941 1.00 94.88 216 ILE A CA 1
ATOM 1765 C C . ILE A 1 216 ? -5.927 1.676 -7.385 1.00 94.88 216 ILE A C 1
ATOM 1767 O O . ILE A 1 216 ? -6.392 2.331 -6.451 1.00 94.88 216 ILE A O 1
ATOM 1771 N N . LYS A 1 217 ? -6.584 0.660 -7.947 1.00 96.94 217 LYS A N 1
ATOM 1772 C CA . LYS A 1 217 ? -7.943 0.249 -7.562 1.00 96.94 217 LYS A CA 1
ATOM 1773 C C . LYS A 1 217 ? -8.010 -1.233 -7.257 1.00 96.94 217 LYS A C 1
ATOM 1775 O O . LYS A 1 217 ? -7.456 -2.023 -8.010 1.00 96.94 217 LYS A O 1
ATOM 1780 N N . LEU A 1 218 ? -8.750 -1.598 -6.216 1.00 97.44 218 LEU A N 1
ATOM 1781 C CA . LEU A 1 218 ? -9.189 -2.967 -5.972 1.00 97.44 218 LEU A CA 1
ATOM 1782 C C . LEU A 1 218 ? -10.238 -3.339 -7.030 1.00 97.44 218 LEU A C 1
ATOM 1784 O O . LEU A 1 218 ? -11.305 -2.723 -7.100 1.00 97.44 218 LEU A O 1
ATOM 1788 N N . VAL A 1 219 ? -9.942 -4.334 -7.864 1.00 97.44 219 VAL A N 1
ATOM 1789 C CA . VAL A 1 219 ? -10.842 -4.771 -8.949 1.00 97.44 219 VAL A CA 1
ATOM 1790 C C . VAL A 1 219 ? -11.583 -6.064 -8.628 1.00 97.44 219 VAL A C 1
ATOM 1792 O O . VAL A 1 219 ? -12.688 -6.273 -9.139 1.00 97.44 219 VAL A O 1
ATOM 1795 N N . GLU A 1 220 ? -11.004 -6.894 -7.761 1.00 96.75 220 GLU A N 1
ATOM 1796 C CA . GLU A 1 220 ? -11.487 -8.230 -7.417 1.00 96.75 220 GLU A CA 1
ATOM 1797 C C . GLU A 1 220 ? -11.045 -8.607 -5.997 1.00 96.75 220 GLU A C 1
ATOM 1799 O O . GLU A 1 220 ? -9.926 -8.285 -5.589 1.00 96.75 220 GLU A O 1
ATOM 1804 N N . TRP A 1 221 ? -11.923 -9.276 -5.244 1.00 95.75 221 TRP A N 1
ATOM 1805 C CA . TRP A 1 221 ? -11.594 -9.884 -3.956 1.00 95.75 221 TRP A CA 1
ATOM 1806 C C . TRP A 1 221 ? -12.512 -11.074 -3.645 1.00 95.75 221 TRP A C 1
ATOM 1808 O O . TRP A 1 221 ? -13.678 -11.071 -4.052 1.00 95.75 221 TRP A O 1
ATOM 1818 N N . THR A 1 222 ? -11.999 -12.056 -2.897 1.00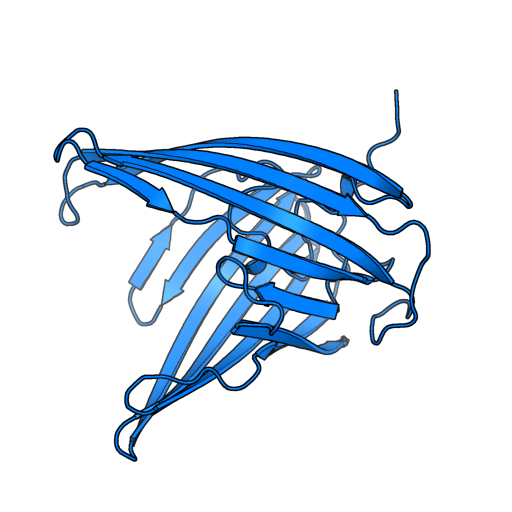 91.38 222 THR A N 1
ATOM 1819 C CA . THR A 1 222 ? -12.744 -13.231 -2.396 1.00 91.38 222 THR A CA 1
ATOM 1820 C C . THR A 1 222 ? -12.357 -13.563 -0.967 1.00 91.38 222 THR A C 1
ATOM 1822 O O . THR A 1 222 ? -11.129 -13.611 -0.711 1.00 91.38 222 THR A O 1
#

Mean predicted aligned error: 7.06 Å

Secondary structure (DSSP, 8-state):
---PPP--PPPEEEEEEEPPEEPSSEEEEEEEEEEEEEETTEEEEEEEEEEEEEETTEEEEEEEEEEEEEETTEEEEEEEEETTEEEEEEEEE-TT-TTTTTTTTS-TTGGG--TT-EEEEEEEEEEEE-TTS-SEEEEEEEEEEEEE-SS-EE-SSSSSEEEEEEEEEEEEEEEGGGTEEEEPPPEEEEEEEETTS-EEEEEEE-TT-SS-SEEEEEEEE-

Organism: NCBI:txid13773

Sequence (222 aa):
MELVRELKPRLGYYVYETSLIRLADGVMYERWVYNVTKTDGGYSVVRTLYSFMLIDGRWLNGSAVDEWLVVNNTVIWLHSITGDSLWVHNYTERPISMNCLSLLVAPPFWPYVAEGRQFNVKWVTNVTFLPPFGNGTVRGEFSDKYKVGKELVDCRGPVGKCYVVEAELKRKYYAPRINMVNEFEPYRYVFYVDLSGVVVEVREYAGRSKTPTLTIKLVEWT

Radius of gyration: 17.98 Å; Cα contacts (8 Å, |Δi|>4): 563; chains: 1; bounding box: 50×40×57 Å

Solvent-accessible surface area (backbone atoms only — not comparable to full-atom values): 11706 Å² total; per-residue (Å²): 132,84,85,66,50,77,62,63,62,61,69,35,40,39,32,32,36,44,51,80,35,81,52,100,64,36,41,34,39,39,42,39,38,38,43,32,44,80,49,98,78,38,33,41,37,38,35,42,39,37,40,44,32,41,43,86,92,40,83,48,77,49,54,38,39,37,38,32,40,38,40,95,58,30,42,30,46,49,35,39,36,44,83,97,46,77,45,78,42,90,50,79,37,58,56,60,48,101,49,55,77,78,34,38,58,52,30,49,52,50,34,72,68,46,72,56,36,70,54,75,47,73,53,72,49,76,50,71,44,55,81,93,82,37,85,50,57,35,39,36,42,38,42,37,39,40,39,30,39,74,59,76,41,82,44,82,39,98,70,32,38,16,45,41,36,39,34,42,39,36,46,36,37,38,33,69,95,73,74,41,74,51,72,51,77,46,42,32,37,41,36,32,30,16,78,62,44,33,45,31,33,39,35,33,20,58,65,88,52,93,58,67,70,43,40,39,34,49,79,49,74,90